Protein AF-H9FGS6-F1 (afdb_monomer_lite)

Foldseek 3Di:
DDQDPCLLVLLVDPPHDLVVNLVSLVCQVPDPSHDDVVSLQSSLVSLLVQLLCPVVVNDDDDLVSVLSSLVSLLCSLPDPVNVVCVVVVNAHDDDLSLLVVLLVVLQCCLVPVDPRSVQSSLSSLLSQLVRVSSVCSCLVDVVSLLSSLLSLLSNCLVPLDDPCNVSSVSSNVSSVVSNVVSCVVDPDNVVVVCSCVVRPVVSVVSSVCCVVVCVSPDPD

Radius of gyration: 19.01 Å; chains: 1; bounding box: 49×35×56 Å

Secondary structure (DSSP, 8-state):
---B--HHHHHH-SSS-HHHHHHHHHHHHH-TTB--TTHHHHHHHHHHHHHHHHHTTSS---HHHHHHHHHHHHHHHT-HHHHHHHHTT------HHHHHHHHHHHHHHHHH---TTHHHHHHHHHHHHHSHHHHHHHHT-HHHHHHHHHHHHHHHHH--SSTTHHHHHHHHHHHHHHHHHHHHT-S-HHHHHHHIIIIIHHHHHHHHHHHHTT------

pLDDT: mean 89.63, std 10.75, range [34.56, 98.31]

Organism: Macaca mulatta (NCBI:txid9544)

Structure (mmCIF, N/CA/C/O backbone):
data_AF-H9FGS6-F1
#
_entry.id   AF-H9FGS6-F1
#
loop_
_atom_site.group_PDB
_atom_site.id
_atom_site.type_symbol
_atom_site.label_atom_id
_atom_site.label_alt_id
_atom_site.label_comp_id
_atom_site.label_asym_id
_atom_site.label_entity_id
_atom_site.label_seq_id
_atom_site.pdbx_PDB_ins_code
_atom_site.Cartn_x
_atom_site.Cartn_y
_atom_site.Cartn_z
_atom_site.occupancy
_atom_site.B_iso_or_equiv
_atom_site.auth_seq_id
_atom_site.auth_comp_id
_atom_site.auth_asym_id
_atom_site.auth_atom_id
_atom_site.pdbx_PDB_model_num
ATOM 1 N N . ALA A 1 1 ? 19.307 -14.914 -27.418 1.00 45.56 1 ALA A N 1
ATOM 2 C CA . ALA A 1 1 ? 18.179 -14.057 -26.988 1.00 45.56 1 ALA A CA 1
ATOM 3 C C . ALA A 1 1 ? 18.694 -12.633 -26.793 1.00 45.56 1 ALA A C 1
ATOM 5 O O . ALA A 1 1 ? 19.778 -12.483 -26.243 1.00 45.56 1 ALA A O 1
ATOM 6 N N . ALA A 1 2 ? 17.989 -11.613 -27.291 1.00 49.78 2 ALA A N 1
ATOM 7 C CA . ALA A 1 2 ? 18.455 -10.225 -27.243 1.00 49.78 2 ALA A CA 1
ATOM 8 C C . ALA A 1 2 ? 18.399 -9.664 -25.811 1.00 49.78 2 ALA A C 1
ATOM 10 O O . ALA A 1 2 ? 17.362 -9.722 -25.152 1.00 49.78 2 ALA A O 1
ATOM 11 N N . VAL A 1 3 ? 19.519 -9.123 -25.327 1.00 56.66 3 VAL A N 1
ATOM 12 C CA . VAL A 1 3 ? 19.602 -8.458 -24.021 1.00 56.66 3 VAL A CA 1
ATOM 13 C C . VAL A 1 3 ? 19.036 -7.046 -24.162 1.00 56.66 3 VAL A C 1
ATOM 15 O O . VAL A 1 3 ? 19.579 -6.228 -24.903 1.00 56.66 3 VAL A O 1
ATOM 18 N N . TYR A 1 4 ? 17.950 -6.740 -23.449 1.00 64.56 4 TYR A N 1
ATOM 19 C CA . TYR A 1 4 ? 17.379 -5.391 -23.440 1.00 64.56 4 TYR A CA 1
ATOM 20 C C . TYR A 1 4 ? 18.136 -4.508 -22.442 1.00 64.56 4 TYR A C 1
ATOM 22 O O . TYR A 1 4 ? 17.895 -4.563 -21.235 1.00 64.56 4 TYR A O 1
ATOM 30 N N . SER A 1 5 ? 19.051 -3.683 -22.955 1.00 66.69 5 SER A N 1
ATOM 31 C CA . SER A 1 5 ? 19.752 -2.636 -22.204 1.00 66.69 5 SER A CA 1
ATOM 32 C C . SER A 1 5 ? 19.064 -1.267 -22.367 1.00 66.69 5 SER A C 1
ATOM 34 O O . SER A 1 5 ? 18.213 -1.063 -23.235 1.00 66.69 5 SER A O 1
ATOM 36 N N . GLY A 1 6 ? 19.373 -0.312 -21.480 1.00 80.62 6 GLY A N 1
ATOM 37 C CA . GLY A 1 6 ? 18.884 1.074 -21.583 1.00 80.62 6 GLY A CA 1
ATOM 38 C C . GLY A 1 6 ? 17.448 1.330 -21.102 1.00 80.62 6 GLY A C 1
ATOM 39 O O . GLY A 1 6 ? 16.936 2.434 -21.277 1.00 80.62 6 GLY A O 1
ATOM 40 N N . ILE A 1 7 ? 16.787 0.361 -20.455 1.00 85.31 7 ILE A N 1
ATOM 41 C CA . ILE A 1 7 ? 15.421 0.542 -19.923 1.00 85.31 7 ILE A CA 1
ATOM 42 C C . ILE A 1 7 ? 15.362 1.680 -18.897 1.00 85.31 7 ILE A C 1
ATOM 44 O O . ILE A 1 7 ? 14.462 2.510 -18.963 1.00 85.31 7 ILE A O 1
ATOM 48 N N . SER A 1 8 ? 16.344 1.785 -17.997 1.00 84.50 8 SER A N 1
ATOM 49 C CA . SER A 1 8 ? 16.407 2.880 -17.017 1.00 84.50 8 SER A CA 1
ATOM 50 C C . SER A 1 8 ? 16.472 4.263 -17.675 1.00 84.50 8 SER A C 1
ATOM 52 O O . SER A 1 8 ? 15.857 5.204 -17.176 1.00 84.50 8 SER A O 1
ATOM 54 N N . LEU A 1 9 ? 17.172 4.383 -18.807 1.00 86.56 9 LEU A N 1
ATOM 55 C CA . LEU A 1 9 ? 17.240 5.612 -19.597 1.00 86.56 9 LEU A CA 1
ATOM 56 C C . LEU A 1 9 ? 15.891 5.910 -20.254 1.00 86.56 9 LEU A C 1
ATOM 58 O O . LEU A 1 9 ? 15.406 7.033 -20.152 1.00 86.56 9 LEU A O 1
ATOM 62 N N . LYS A 1 10 ? 15.235 4.905 -20.849 1.00 89.38 10 LYS A N 1
ATOM 63 C CA . LYS A 1 10 ? 13.901 5.064 -21.456 1.00 89.38 10 LYS A CA 1
ATOM 64 C C . LYS A 1 10 ? 12.835 5.465 -20.432 1.00 89.38 10 LYS A C 1
ATOM 66 O O . LYS A 1 10 ? 12.039 6.359 -20.698 1.00 89.38 10 LYS A O 1
ATOM 71 N N . LEU A 1 11 ? 12.864 4.884 -19.231 1.00 91.56 11 LEU A N 1
ATOM 72 C CA . LEU A 1 11 ? 11.950 5.248 -18.140 1.00 91.56 11 LEU A CA 1
ATOM 73 C C . LEU A 1 11 ? 12.123 6.705 -17.682 1.00 91.56 11 LEU A C 1
ATOM 75 O O . LEU A 1 11 ? 11.142 7.357 -17.318 1.00 91.56 11 LEU A O 1
ATOM 79 N N . LYS A 1 12 ? 13.353 7.231 -17.732 1.00 89.31 12 LYS A N 1
ATOM 80 C CA . LYS A 1 12 ? 13.679 8.623 -17.378 1.00 89.31 12 LYS A CA 1
ATOM 81 C C . LYS A 1 12 ? 13.547 9.604 -18.546 1.00 89.31 12 LYS A C 1
ATOM 83 O O . LYS A 1 12 ? 13.486 10.808 -18.312 1.00 89.31 12 LYS A O 1
ATOM 88 N N . SER A 1 13 ? 13.512 9.115 -19.783 1.00 90.00 13 SER A N 1
ATOM 89 C CA . SER A 1 13 ? 13.478 9.962 -20.973 1.00 90.00 13 SER A CA 1
ATOM 90 C C . SER A 1 13 ? 12.210 10.811 -21.023 1.00 90.00 13 SER A C 1
ATOM 92 O O . SER A 1 13 ? 11.111 10.328 -20.747 1.00 90.00 13 SER A O 1
ATOM 94 N N . LYS A 1 14 ? 12.341 12.076 -21.428 1.00 88.56 14 LYS A N 1
ATOM 95 C CA . LYS A 1 14 ? 11.192 12.952 -21.704 1.00 88.56 14 LYS A CA 1
ATOM 96 C C . LYS A 1 14 ? 10.516 12.631 -23.042 1.00 88.56 14 LYS A C 1
ATOM 98 O O . LYS A 1 14 ? 9.354 12.965 -23.210 1.00 88.56 14 LYS A O 1
ATOM 103 N N . THR A 1 15 ? 11.225 11.978 -23.965 1.00 89.62 15 THR A N 1
ATOM 104 C CA . THR A 1 15 ? 10.723 11.670 -25.317 1.00 89.62 15 THR A CA 1
ATOM 105 C C . THR A 1 15 ? 9.879 10.401 -25.373 1.00 89.62 15 THR A C 1
ATOM 107 O O . THR A 1 15 ? 9.117 10.209 -26.312 1.00 89.62 15 THR A O 1
ATOM 110 N N . THR A 1 16 ? 10.009 9.514 -24.384 1.00 92.00 16 THR A N 1
ATOM 111 C CA . THR A 1 16 ? 9.233 8.272 -24.320 1.00 92.00 16 THR A CA 1
ATOM 112 C C . THR A 1 16 ? 7.855 8.546 -23.723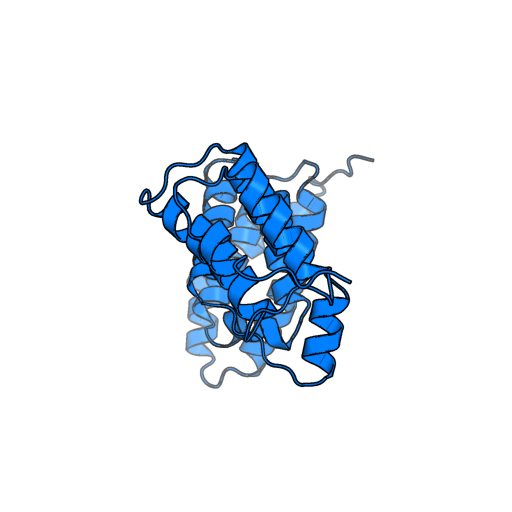 1.00 92.00 16 THR A C 1
ATOM 114 O O . THR A 1 16 ? 7.764 9.128 -22.637 1.00 92.00 16 THR A O 1
ATOM 117 N N . SER A 1 17 ? 6.802 8.093 -24.412 1.00 95.06 17 SER A N 1
ATOM 118 C CA . SER A 1 17 ? 5.415 8.191 -23.942 1.00 95.06 17 SER A CA 1
ATOM 119 C C . SER A 1 17 ? 5.231 7.482 -22.594 1.00 95.06 17 SER A C 1
ATOM 121 O O . SER A 1 17 ? 5.967 6.550 -22.251 1.00 95.06 17 SER A O 1
ATOM 123 N N . TRP A 1 18 ? 4.253 7.911 -21.797 1.00 96.56 18 TRP A N 1
ATOM 124 C CA . TRP A 1 18 ? 3.991 7.279 -20.500 1.00 96.56 18 TRP A CA 1
ATOM 125 C C . TRP A 1 18 ? 3.420 5.872 -20.644 1.00 96.56 18 TRP A C 1
ATOM 127 O O . TRP A 1 18 ? 3.738 4.982 -19.854 1.00 96.56 18 TRP A O 1
ATOM 137 N N . GLU A 1 19 ? 2.639 5.654 -21.693 1.00 95.81 19 GLU A N 1
ATOM 138 C CA . GLU A 1 19 ? 2.091 4.369 -22.079 1.00 95.81 19 GLU A CA 1
ATOM 139 C C . GLU A 1 19 ? 3.213 3.365 -22.357 1.00 95.81 19 GLU A C 1
ATOM 141 O O . GLU A 1 19 ? 3.162 2.239 -21.852 1.00 95.81 19 GLU A O 1
ATOM 146 N N . ASP A 1 20 ? 4.249 3.783 -23.090 1.00 95.12 20 ASP A N 1
ATOM 147 C CA . ASP A 1 20 ? 5.411 2.943 -23.378 1.00 95.12 20 ASP A CA 1
ATOM 148 C C . ASP A 1 20 ? 6.294 2.756 -22.149 1.00 95.12 20 ASP A C 1
ATOM 150 O O . ASP A 1 20 ? 6.781 1.651 -21.919 1.00 95.12 20 ASP A O 1
ATOM 154 N N . LYS A 1 21 ? 6.460 3.781 -21.303 1.00 96.62 21 LYS A N 1
ATOM 155 C CA . LYS A 1 21 ? 7.180 3.631 -20.028 1.00 96.62 21 LYS A CA 1
ATOM 156 C C . LYS A 1 21 ? 6.536 2.577 -19.133 1.00 96.62 21 LYS A C 1
ATOM 158 O O . LYS A 1 21 ? 7.245 1.727 -18.605 1.00 96.62 21 LYS A O 1
ATOM 163 N N . LEU A 1 22 ? 5.211 2.590 -18.994 1.00 96.81 22 LEU A N 1
ATOM 164 C CA . LEU A 1 22 ? 4.475 1.595 -18.208 1.00 96.81 22 LEU A CA 1
ATOM 165 C C . LEU A 1 22 ? 4.619 0.185 -18.795 1.00 96.81 22 LEU A C 1
ATOM 167 O O . LEU A 1 22 ? 4.890 -0.758 -18.051 1.00 96.81 22 LEU A O 1
ATOM 171 N N . LYS A 1 23 ? 4.506 0.034 -20.123 1.00 94.75 23 LYS A N 1
ATOM 172 C CA . LYS A 1 23 ? 4.736 -1.253 -20.806 1.00 94.75 23 LYS A CA 1
ATOM 173 C C . LYS A 1 23 ? 6.164 -1.757 -20.588 1.00 94.75 23 LYS A C 1
ATOM 175 O O . LYS A 1 23 ? 6.357 -2.922 -20.248 1.00 94.75 23 LYS A O 1
ATOM 180 N N . LEU A 1 24 ? 7.158 -0.879 -20.732 1.00 94.38 24 LEU A N 1
ATOM 181 C CA . LEU A 1 24 ? 8.569 -1.193 -20.510 1.00 94.38 24 LEU A CA 1
ATOM 182 C C . LEU A 1 24 ? 8.848 -1.570 -19.054 1.00 94.38 24 LEU A C 1
ATOM 184 O O . LEU A 1 24 ? 9.578 -2.526 -18.816 1.00 94.38 24 LEU A O 1
ATOM 188 N N . ALA A 1 25 ? 8.269 -0.857 -18.087 1.00 95.75 25 ALA A N 1
ATOM 189 C CA . ALA A 1 25 ? 8.418 -1.155 -16.666 1.00 95.75 25 ALA A CA 1
ATOM 190 C C . ALA A 1 25 ? 7.790 -2.509 -16.307 1.00 95.75 25 ALA A C 1
ATOM 192 O O . ALA A 1 25 ? 8.419 -3.321 -15.627 1.00 95.75 25 ALA A O 1
ATOM 193 N N . HIS A 1 26 ? 6.591 -2.793 -16.825 1.00 94.88 26 HIS A N 1
ATOM 194 C CA . HIS A 1 26 ? 5.935 -4.086 -16.650 1.00 94.88 26 HIS A CA 1
ATOM 195 C C . HIS A 1 26 ? 6.753 -5.227 -17.269 1.00 94.88 26 HIS A C 1
ATOM 197 O O . HIS A 1 26 ? 7.056 -6.205 -16.586 1.00 94.88 26 HIS A O 1
ATOM 203 N N . PHE A 1 27 ? 7.190 -5.070 -18.523 1.00 93.12 27 PHE A N 1
ATOM 204 C CA . PHE A 1 27 ? 8.068 -6.032 -19.192 1.00 93.12 27 PHE A CA 1
ATOM 205 C C . PHE A 1 27 ? 9.365 -6.250 -18.411 1.00 93.12 27 PHE A C 1
ATOM 207 O O . PHE A 1 27 ? 9.785 -7.388 -18.199 1.00 93.12 27 PHE A O 1
ATOM 214 N N . ALA A 1 28 ? 9.987 -5.166 -17.942 1.00 93.62 28 ALA A N 1
ATOM 215 C CA . ALA A 1 28 ? 11.179 -5.245 -17.123 1.00 93.62 28 ALA A CA 1
ATOM 216 C C . ALA A 1 28 ? 10.894 -6.068 -15.867 1.00 93.62 28 ALA A C 1
ATOM 218 O O . ALA A 1 28 ? 11.638 -7.006 -15.610 1.00 93.62 28 ALA A O 1
ATOM 219 N N . TRP A 1 29 ? 9.812 -5.805 -15.128 1.00 93.88 29 TRP A N 1
ATOM 220 C CA . TRP A 1 29 ? 9.477 -6.540 -13.906 1.00 93.88 29 TRP A CA 1
ATOM 221 C C . TRP A 1 29 ? 9.395 -8.059 -14.119 1.00 93.88 29 TRP A C 1
ATOM 223 O O . TRP A 1 29 ? 10.002 -8.808 -13.345 1.00 93.88 29 TRP A O 1
ATOM 233 N N . ILE A 1 30 ? 8.705 -8.505 -15.173 1.00 90.88 30 ILE A N 1
ATOM 234 C CA . ILE A 1 30 ? 8.455 -9.930 -15.443 1.00 90.88 30 ILE A CA 1
ATOM 235 C C . ILE A 1 30 ? 9.630 -10.640 -16.129 1.00 90.88 30 ILE A C 1
ATOM 237 O O . ILE A 1 30 ? 9.888 -11.807 -15.856 1.00 90.88 30 ILE A O 1
ATOM 241 N N . SER A 1 31 ? 10.364 -9.957 -17.010 1.00 88.25 31 SER A N 1
ATOM 242 C CA . SER A 1 31 ? 11.337 -10.609 -17.890 1.00 88.25 31 SER A CA 1
ATOM 243 C C . SER A 1 31 ? 12.662 -10.877 -17.187 1.00 88.25 31 SER A C 1
ATOM 245 O O . SER A 1 31 ? 13.301 -9.952 -16.693 1.00 88.25 31 SER A O 1
ATOM 247 N N . HIS A 1 32 ? 13.157 -12.113 -17.221 1.00 81.81 32 HIS A N 1
ATOM 248 C CA . HIS A 1 32 ? 14.514 -12.441 -16.760 1.00 81.81 32 HIS A CA 1
ATOM 249 C C . HIS A 1 32 ? 15.619 -11.902 -17.688 1.00 81.81 32 HIS A C 1
ATOM 251 O O . HIS A 1 32 ? 16.763 -11.782 -17.268 1.00 81.81 32 HIS A O 1
ATOM 257 N N . GLN A 1 33 ? 15.275 -11.519 -18.923 1.00 79.31 33 GLN A N 1
ATOM 258 C CA . GLN A 1 33 ? 16.218 -11.042 -19.947 1.00 79.31 33 GLN A CA 1
ATOM 259 C C . GLN A 1 33 ? 16.495 -9.529 -19.862 1.00 79.31 33 GLN A C 1
ATOM 261 O O . GLN A 1 33 ? 17.316 -8.990 -20.604 1.00 79.31 33 GLN A O 1
ATOM 266 N N . CYS A 1 34 ? 15.810 -8.826 -18.956 1.00 81.19 34 CYS A N 1
ATOM 267 C CA . CYS A 1 34 ? 16.059 -7.419 -18.660 1.00 81.19 34 CYS A CA 1
ATOM 268 C C . CYS A 1 34 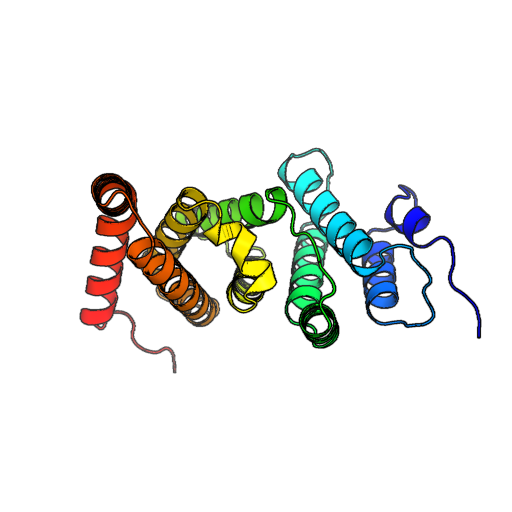? 17.106 -7.299 -17.547 1.00 81.19 34 CYS A C 1
ATOM 270 O O . CYS A 1 34 ? 16.791 -7.563 -16.377 1.00 81.19 34 CYS A O 1
ATOM 272 N N . PHE A 1 35 ? 18.305 -6.835 -17.906 1.00 76.88 35 PHE A N 1
ATOM 273 C CA . PHE A 1 35 ? 19.394 -6.598 -16.963 1.00 76.88 35 PHE A CA 1
ATOM 274 C C . PHE A 1 35 ? 19.346 -5.165 -16.422 1.00 76.88 35 PHE A C 1
ATOM 276 O O . PHE A 1 35 ? 19.538 -4.192 -17.152 1.00 76.88 35 PHE A O 1
ATOM 283 N N . LEU A 1 36 ? 19.067 -5.039 -15.126 1.00 81.25 36 LEU A N 1
ATOM 284 C CA . LEU A 1 36 ? 19.036 -3.771 -14.405 1.00 81.25 36 LEU A CA 1
ATOM 285 C C . LEU A 1 36 ? 19.650 -3.998 -13.015 1.00 81.25 36 LEU A C 1
ATOM 287 O O . LEU A 1 36 ? 19.153 -4.858 -12.282 1.00 81.25 36 LEU A O 1
ATOM 291 N N . PRO A 1 37 ? 20.707 -3.266 -12.625 1.00 82.62 37 PRO A N 1
ATOM 292 C CA . PRO A 1 37 ? 21.236 -3.346 -11.268 1.00 82.62 37 PRO A CA 1
ATOM 293 C C . PRO A 1 37 ? 20.147 -3.003 -10.250 1.00 82.62 37 PRO A C 1
ATOM 295 O O . PRO A 1 37 ? 19.436 -2.014 -10.416 1.00 82.62 37 PRO A O 1
ATOM 298 N N . ASN A 1 38 ? 19.996 -3.838 -9.219 1.00 88.38 38 ASN A N 1
ATOM 299 C CA . ASN A 1 38 ? 18.931 -3.722 -8.217 1.00 88.38 38 ASN A CA 1
ATOM 300 C C . ASN A 1 38 ? 17.528 -3.508 -8.826 1.00 88.38 38 ASN A C 1
ATOM 302 O O . ASN A 1 38 ? 16.753 -2.641 -8.419 1.00 88.38 38 ASN A O 1
ATOM 306 N N . LYS A 1 39 ? 17.238 -4.304 -9.854 1.00 90.88 39 LYS A N 1
ATOM 307 C CA . LYS A 1 39 ? 16.068 -4.200 -10.719 1.00 90.88 39 LYS A CA 1
ATOM 308 C C . LYS A 1 39 ? 14.757 -3.886 -10.008 1.00 90.88 39 LYS A C 1
ATOM 310 O O . LYS A 1 39 ? 14.061 -2.953 -10.398 1.00 90.88 39 LYS A O 1
ATOM 315 N N . GLU A 1 40 ? 14.416 -4.677 -8.996 1.00 92.62 40 GLU A N 1
ATOM 316 C CA . GLU A 1 40 ? 13.138 -4.552 -8.302 1.00 92.62 40 GLU A CA 1
ATOM 317 C C . GLU A 1 40 ? 13.011 -3.209 -7.580 1.00 92.62 40 GLU A C 1
ATOM 319 O O . GLU A 1 40 ? 11.972 -2.560 -7.683 1.00 92.62 40 GLU A O 1
ATOM 324 N N . GLN A 1 41 ? 14.088 -2.754 -6.934 1.00 93.69 41 GLN A N 1
ATOM 325 C CA . GLN A 1 41 ? 14.128 -1.454 -6.272 1.00 93.69 41 GLN A CA 1
ATOM 326 C C . GLN A 1 41 ? 13.997 -0.315 -7.286 1.00 93.69 41 GLN A C 1
ATOM 328 O O . GLN A 1 41 ? 13.174 0.572 -7.097 1.00 93.69 41 GLN A O 1
ATOM 333 N N . VAL A 1 42 ? 14.754 -0.353 -8.390 1.00 94.56 42 VAL A N 1
ATOM 334 C CA . VAL A 1 42 ? 14.738 0.718 -9.404 1.00 94.56 42 VAL A CA 1
ATOM 335 C C . VAL A 1 42 ? 13.352 0.882 -10.027 1.00 94.56 42 VAL A C 1
ATOM 337 O O . VAL A 1 42 ? 12.889 2.004 -10.234 1.00 94.56 42 VAL A O 1
ATOM 340 N N . LEU A 1 43 ? 12.687 -0.231 -10.325 1.00 95.56 43 LEU A N 1
ATOM 341 C CA . LEU A 1 43 ? 11.357 -0.241 -10.925 1.00 95.56 43 LEU A CA 1
ATOM 342 C C . LEU A 1 43 ? 10.284 0.302 -9.977 1.00 95.56 43 LEU A C 1
ATOM 344 O O . LEU A 1 43 ? 9.418 1.070 -10.405 1.00 95.56 43 LEU A O 1
ATOM 348 N N . LEU A 1 44 ? 10.357 -0.066 -8.699 1.00 95.75 44 LEU A N 1
ATOM 349 C CA . LEU A 1 44 ? 9.445 0.435 -7.679 1.00 95.75 44 LEU A CA 1
ATOM 350 C C . LEU A 1 44 ? 9.695 1.918 -7.379 1.00 95.75 44 LEU A C 1
ATOM 352 O O . LEU A 1 44 ? 8.753 2.710 -7.310 1.00 95.75 44 LEU A O 1
ATOM 356 N N . ASP A 1 45 ? 10.965 2.317 -7.280 1.00 95.75 45 ASP A N 1
ATOM 357 C CA . ASP A 1 45 ? 11.354 3.706 -7.066 1.00 95.75 45 ASP A CA 1
ATOM 358 C C . ASP A 1 45 ? 10.931 4.602 -8.219 1.00 95.75 45 ASP A C 1
ATOM 360 O O . ASP A 1 45 ? 10.470 5.710 -7.969 1.00 95.75 45 ASP A O 1
ATOM 364 N N . TRP A 1 46 ? 11.035 4.144 -9.466 1.00 96.75 46 TRP A N 1
ATOM 365 C CA . TRP A 1 46 ? 10.572 4.907 -10.622 1.00 96.75 46 TRP A CA 1
ATOM 366 C C . TRP A 1 46 ? 9.064 5.199 -10.556 1.00 96.75 46 TRP A C 1
ATOM 368 O O . TRP A 1 46 ? 8.653 6.354 -10.709 1.00 96.75 46 TRP A O 1
ATOM 378 N N . ALA A 1 47 ? 8.238 4.186 -10.279 1.00 97.44 47 ALA A N 1
ATOM 379 C CA . ALA A 1 47 ? 6.789 4.369 -10.186 1.00 97.44 47 ALA A CA 1
ATOM 380 C C . ALA A 1 47 ? 6.421 5.299 -9.023 1.00 97.44 47 ALA A C 1
ATOM 382 O O . ALA A 1 47 ? 5.672 6.263 -9.195 1.00 97.44 47 ALA A O 1
ATOM 383 N N . ARG A 1 48 ? 7.042 5.090 -7.858 1.00 97.06 48 ARG A N 1
ATOM 384 C CA . ARG A 1 48 ? 6.886 5.972 -6.699 1.00 97.06 48 ARG A CA 1
ATOM 385 C C . ARG A 1 48 ? 7.333 7.407 -6.998 1.00 97.06 48 ARG A C 1
ATOM 387 O O . ARG A 1 48 ? 6.618 8.337 -6.641 1.00 97.06 48 ARG A O 1
ATOM 394 N N . GLN A 1 49 ? 8.492 7.623 -7.625 1.00 97.19 49 GLN A N 1
ATOM 395 C CA . GLN A 1 49 ? 8.970 8.966 -7.996 1.00 97.19 49 GLN A CA 1
ATOM 396 C C . GLN A 1 49 ? 7.967 9.679 -8.889 1.00 97.19 49 GLN A C 1
ATOM 398 O O . GLN A 1 49 ? 7.707 10.861 -8.678 1.00 97.19 49 GLN A O 1
ATOM 403 N N . SER A 1 50 ? 7.391 8.948 -9.841 1.00 97.50 50 SER A N 1
ATOM 404 C CA . SER A 1 50 ? 6.395 9.466 -10.774 1.00 97.50 50 SER A CA 1
ATOM 405 C C . SER A 1 50 ? 5.129 9.915 -10.040 1.00 97.50 50 SER A C 1
ATOM 407 O O . SER A 1 50 ? 4.705 11.055 -10.213 1.00 97.50 50 SER A O 1
ATOM 409 N N . LEU A 1 51 ? 4.595 9.086 -9.133 1.00 97.69 51 LEU A N 1
ATOM 410 C CA . LEU A 1 51 ? 3.451 9.457 -8.289 1.00 97.69 51 LEU A CA 1
ATOM 411 C C . LEU A 1 51 ? 3.769 10.646 -7.373 1.00 97.69 51 LEU A C 1
ATOM 413 O O . LEU A 1 51 ? 2.990 11.590 -7.287 1.00 97.69 51 LEU A O 1
ATOM 417 N N . VAL A 1 52 ? 4.933 10.646 -6.718 1.00 96.81 52 VAL A N 1
ATOM 418 C CA . VAL A 1 52 ? 5.352 11.753 -5.844 1.00 96.81 52 VAL A CA 1
ATOM 419 C C . VAL A 1 52 ? 5.487 13.055 -6.623 1.00 96.81 52 VAL A C 1
ATOM 421 O O . VAL A 1 52 ? 5.081 14.103 -6.128 1.00 96.81 52 VAL A O 1
ATOM 424 N N . ALA A 1 53 ? 6.066 13.013 -7.821 1.00 96.94 53 ALA A N 1
ATOM 425 C CA . ALA A 1 53 ? 6.187 14.189 -8.668 1.00 96.94 53 ALA A CA 1
ATOM 426 C C . ALA A 1 53 ? 4.809 14.696 -9.111 1.00 96.94 53 ALA A C 1
ATOM 428 O O . ALA A 1 53 ? 4.578 15.903 -9.047 1.00 96.94 53 ALA A O 1
ATOM 429 N N . PHE A 1 54 ? 3.895 13.790 -9.472 1.00 96.44 54 PHE A N 1
ATOM 430 C CA . PHE A 1 54 ? 2.521 14.125 -9.840 1.00 96.44 54 PHE A CA 1
ATOM 431 C C . PHE A 1 54 ? 1.768 14.819 -8.699 1.00 96.44 54 PHE A C 1
ATOM 433 O O . PHE A 1 54 ? 1.344 15.963 -8.848 1.00 96.44 54 PHE A O 1
ATOM 440 N N . TYR A 1 55 ? 1.696 14.204 -7.514 1.00 94.94 55 TYR A N 1
ATOM 441 C CA . TYR A 1 55 ? 0.965 14.788 -6.381 1.00 94.94 55 TYR A CA 1
ATOM 442 C C . TYR A 1 55 ? 1.610 16.066 -5.829 1.00 94.94 55 TYR A C 1
ATOM 444 O O . TYR A 1 55 ? 0.922 16.927 -5.286 1.00 94.94 55 TYR A O 1
ATOM 452 N N . LYS A 1 56 ? 2.922 16.251 -6.026 1.00 95.06 56 LYS A N 1
ATOM 453 C CA . LYS A 1 56 ? 3.612 17.519 -5.731 1.00 95.06 56 LYS A CA 1
ATOM 454 C C . LYS A 1 56 ? 3.490 18.565 -6.842 1.00 95.06 56 LYS A C 1
ATOM 456 O O . LYS A 1 56 ? 4.164 19.590 -6.751 1.00 95.06 56 LYS A O 1
ATOM 461 N N . LYS A 1 57 ? 2.688 18.317 -7.884 1.00 95.25 57 LYS A N 1
ATOM 462 C CA . LYS A 1 57 ? 2.511 19.197 -9.052 1.00 95.25 57 LYS A CA 1
ATOM 463 C C . LYS A 1 57 ? 3.824 19.529 -9.778 1.00 95.25 57 LYS A C 1
ATOM 465 O O . LYS A 1 57 ? 3.968 20.589 -10.371 1.00 95.25 57 LYS A O 1
ATOM 470 N N . LYS A 1 58 ? 4.810 18.628 -9.711 1.00 95.62 58 LYS A N 1
ATOM 471 C CA . LYS A 1 58 ? 6.100 18.729 -10.425 1.00 95.62 58 LYS A CA 1
ATOM 472 C C . LYS A 1 58 ? 6.097 17.984 -11.758 1.00 95.62 58 LYS A C 1
ATOM 474 O O . LYS A 1 58 ? 7.072 18.051 -12.501 1.00 95.62 58 LYS A O 1
ATOM 479 N N . LEU A 1 59 ? 5.048 17.211 -12.009 1.00 94.50 59 LEU A N 1
ATOM 480 C CA . LEU A 1 59 ? 4.861 16.401 -13.198 1.00 94.50 59 LEU A CA 1
ATOM 481 C C . LEU A 1 59 ? 3.370 16.382 -13.521 1.00 94.50 59 LEU A C 1
ATOM 483 O O . LEU A 1 59 ? 2.565 16.019 -12.670 1.00 94.50 59 LEU A O 1
ATOM 487 N N . GLU A 1 60 ? 3.017 16.746 -14.743 1.00 94.81 60 GLU A N 1
ATOM 488 C CA . GLU A 1 60 ? 1.642 16.666 -15.227 1.00 94.81 60 GLU A CA 1
ATOM 489 C C . GLU A 1 60 ? 1.431 15.317 -15.911 1.00 94.81 60 GLU A C 1
ATOM 491 O O . GLU A 1 60 ? 2.180 14.945 -16.816 1.00 94.81 60 GLU A O 1
ATOM 496 N N . LEU A 1 61 ? 0.429 14.569 -15.449 1.00 94.81 61 LEU A N 1
ATOM 497 C CA . LEU A 1 61 ? 0.020 13.285 -16.010 1.00 94.81 61 LEU A CA 1
ATOM 498 C C . LEU A 1 61 ? -1.485 13.290 -16.219 1.00 94.81 61 LEU A C 1
ATOM 500 O O . LEU A 1 61 ? -2.224 13.895 -15.444 1.00 94.81 61 LEU A O 1
ATOM 504 N N . LYS A 1 62 ? -1.934 12.563 -17.240 1.00 95.19 62 LYS A N 1
ATOM 505 C CA . LYS A 1 62 ? -3.346 12.217 -17.366 1.00 95.19 62 LYS A CA 1
ATOM 506 C C . LYS A 1 62 ? -3.737 11.254 -16.242 1.00 95.19 62 LYS A C 1
ATOM 508 O O . LYS A 1 62 ? -2.929 10.421 -15.829 1.00 95.19 62 LYS A O 1
ATOM 513 N N . GLU A 1 63 ? -4.976 11.352 -15.775 1.00 91.88 63 GLU A N 1
ATOM 514 C CA . GLU A 1 63 ? -5.488 10.526 -14.672 1.00 91.88 63 GLU A CA 1
ATOM 515 C C . GLU A 1 63 ? -5.406 9.021 -14.974 1.00 91.88 63 GLU A C 1
ATOM 517 O O . GLU A 1 63 ? -5.054 8.248 -14.088 1.00 91.88 63 GLU A O 1
ATOM 522 N N . ASP A 1 64 ? -5.609 8.601 -16.228 1.00 95.19 64 ASP A N 1
ATOM 523 C CA . ASP A 1 64 ? -5.487 7.194 -16.635 1.00 95.19 64 ASP A CA 1
ATOM 524 C C . ASP A 1 64 ? -4.056 6.653 -16.450 1.00 95.19 64 ASP A C 1
ATOM 526 O O . ASP A 1 64 ? -3.848 5.502 -16.062 1.00 95.19 64 ASP A O 1
ATOM 530 N N . ILE A 1 65 ? -3.042 7.495 -16.665 1.00 97.25 65 ILE A N 1
ATOM 531 C CA . ILE A 1 65 ? -1.641 7.138 -16.425 1.00 97.25 65 ILE A CA 1
ATOM 532 C C . ILE A 1 65 ? -1.372 7.006 -14.926 1.00 97.25 65 ILE A C 1
ATOM 534 O O . ILE A 1 65 ? -0.650 6.097 -14.511 1.00 97.25 65 ILE A O 1
ATOM 538 N N . VAL A 1 66 ? -1.957 7.883 -14.108 1.00 97.12 66 VAL A N 1
ATOM 539 C CA . VAL A 1 66 ? -1.840 7.824 -12.643 1.00 97.12 66 VAL A CA 1
ATOM 540 C C . VAL A 1 66 ? -2.491 6.551 -12.109 1.00 97.12 66 VAL A C 1
ATOM 542 O O . VAL A 1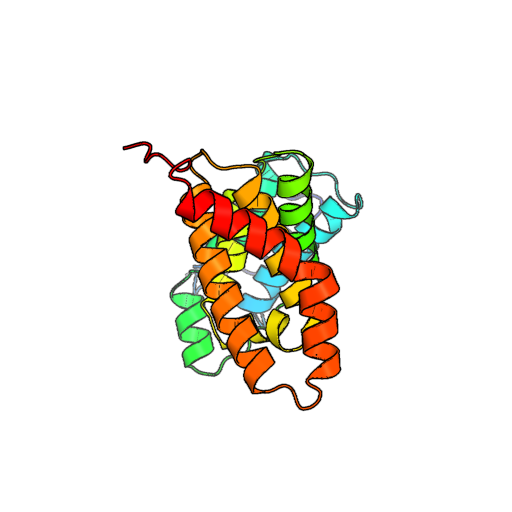 66 ? -1.885 5.857 -11.292 1.00 97.12 66 VAL A O 1
ATOM 545 N N . GLU A 1 67 ? -3.673 6.196 -12.610 1.00 96.31 67 GLU A N 1
ATOM 546 C CA . GLU A 1 67 ? -4.348 4.943 -12.275 1.00 96.31 67 GLU A CA 1
ATOM 547 C C . GLU A 1 67 ? -3.478 3.730 -12.623 1.00 96.31 67 GLU A C 1
ATOM 549 O O . GLU A 1 67 ? -3.226 2.862 -11.784 1.00 96.31 67 GLU A O 1
ATOM 554 N N . ARG A 1 68 ? -2.908 3.707 -13.832 1.00 97.75 68 ARG A N 1
ATOM 555 C CA . ARG A 1 68 ? -2.020 2.624 -14.276 1.00 97.75 68 ARG A CA 1
ATOM 556 C C . ARG A 1 68 ? -0.712 2.551 -13.486 1.00 97.75 68 ARG A C 1
ATOM 558 O O . ARG A 1 68 ? -0.179 1.454 -13.322 1.00 97.75 68 ARG A O 1
ATOM 565 N N . LEU A 1 69 ? -0.194 3.670 -12.973 1.00 98.1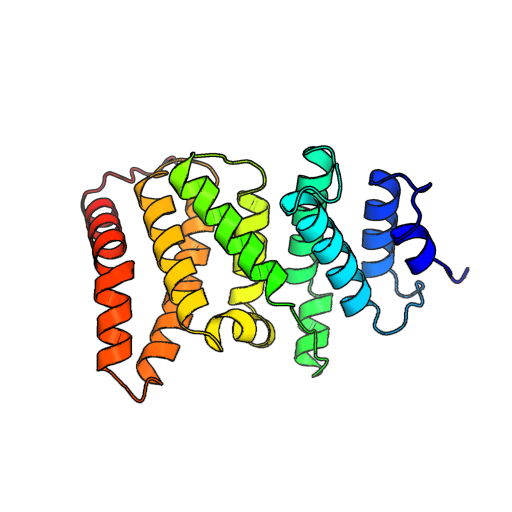9 69 LEU A N 1
ATOM 566 C CA . LEU A 1 69 ? 0.947 3.678 -12.049 1.00 98.19 69 LEU A CA 1
ATOM 567 C C . LEU A 1 69 ? 0.592 3.020 -10.710 1.00 98.19 69 LEU A C 1
ATOM 569 O O . LEU A 1 69 ? 1.392 2.238 -10.196 1.00 98.19 69 LEU A O 1
ATOM 573 N N . TRP A 1 70 ? -0.599 3.284 -10.163 1.00 98.12 70 TRP A N 1
ATOM 574 C CA . TRP A 1 70 ? -1.070 2.598 -8.956 1.00 98.12 70 TRP A CA 1
ATOM 575 C C . TRP A 1 70 ? -1.270 1.105 -9.187 1.00 98.12 70 TRP A C 1
ATOM 577 O O . TRP A 1 70 ? -0.762 0.307 -8.405 1.00 98.12 70 TRP A O 1
ATOM 587 N N . ILE A 1 71 ? -1.917 0.723 -10.291 1.00 97.81 71 ILE A N 1
ATOM 588 C CA . ILE A 1 71 ? -2.088 -0.686 -10.681 1.00 97.81 71 ILE A CA 1
ATOM 589 C C . ILE A 1 71 ? -0.726 -1.373 -10.849 1.00 97.81 71 ILE A C 1
ATOM 591 O O . ILE A 1 71 ? -0.542 -2.524 -10.463 1.00 97.81 71 ILE A O 1
ATOM 595 N N . TYR A 1 72 ? 0.266 -0.678 -11.404 1.00 98.31 72 TYR A N 1
ATOM 596 C CA . TYR A 1 72 ? 1.617 -1.215 -11.527 1.00 98.31 72 TYR A CA 1
ATOM 597 C C . TYR A 1 72 ? 2.264 -1.503 -10.161 1.00 98.31 72 TYR A C 1
ATOM 599 O O . TYR A 1 72 ? 2.850 -2.572 -9.982 1.00 98.31 72 TYR A O 1
ATOM 607 N N . ILE A 1 73 ? 2.141 -0.588 -9.194 1.00 98.12 73 ILE A N 1
ATOM 608 C CA . ILE A 1 73 ? 2.648 -0.801 -7.830 1.00 98.12 73 ILE A CA 1
ATOM 609 C C . ILE A 1 73 ? 1.882 -1.935 -7.140 1.00 98.12 73 ILE A C 1
ATOM 611 O O . ILE A 1 73 ? 2.513 -2.811 -6.552 1.00 98.12 73 ILE A O 1
ATOM 615 N N . ASP A 1 74 ? 0.554 -1.963 -7.264 1.00 97.94 74 ASP A N 1
ATOM 616 C CA . ASP A 1 74 ? -0.306 -3.032 -6.747 1.00 97.94 74 ASP A CA 1
ATOM 617 C C . ASP A 1 74 ? 0.151 -4.412 -7.249 1.00 97.94 74 ASP A C 1
ATOM 619 O O . ASP A 1 74 ? 0.438 -5.320 -6.462 1.00 97.94 74 ASP A O 1
ATOM 623 N N . ASN A 1 75 ? 0.338 -4.537 -8.565 1.00 97.50 75 ASN A N 1
ATOM 624 C CA . ASN A 1 75 ? 0.819 -5.760 -9.201 1.00 97.50 75 ASN A CA 1
ATOM 625 C C . ASN A 1 75 ? 2.187 -6.203 -8.671 1.00 97.50 75 ASN A C 1
ATOM 627 O O . ASN A 1 75 ? 2.431 -7.401 -8.527 1.00 97.50 75 ASN A O 1
ATOM 631 N N . ILE A 1 76 ? 3.092 -5.265 -8.377 1.00 97.00 76 ILE A N 1
ATOM 632 C CA . ILE A 1 76 ? 4.390 -5.582 -7.772 1.00 97.00 76 ILE A CA 1
ATOM 633 C C . ILE A 1 76 ? 4.202 -6.123 -6.355 1.00 97.00 76 ILE A C 1
ATOM 635 O O . ILE A 1 76 ? 4.735 -7.195 -6.049 1.00 97.00 76 ILE A O 1
ATOM 639 N N . LEU A 1 77 ? 3.448 -5.406 -5.517 1.00 97.12 77 LEU A N 1
ATOM 640 C CA . LEU A 1 77 ? 3.257 -5.714 -4.097 1.00 97.12 77 LEU A CA 1
ATOM 641 C C . LEU A 1 77 ? 2.608 -7.089 -3.881 1.00 97.12 77 LEU A C 1
ATOM 643 O O . LEU A 1 77 ? 3.004 -7.828 -2.978 1.00 97.12 77 LEU A O 1
ATOM 647 N N . HIS A 1 78 ? 1.689 -7.474 -4.765 1.00 96.81 78 HIS A N 1
ATOM 648 C CA . HIS A 1 78 ? 1.021 -8.777 -4.725 1.00 96.81 78 HIS A CA 1
ATOM 649 C C . HIS A 1 78 ? 1.704 -9.865 -5.560 1.00 96.81 78 HIS A C 1
ATOM 651 O O . HIS A 1 78 ? 1.253 -11.013 -5.582 1.00 96.81 78 HIS A O 1
ATOM 657 N N . SER A 1 79 ? 2.800 -9.556 -6.258 1.00 96.00 79 SER A N 1
ATOM 658 C CA . SER A 1 79 ? 3.449 -10.549 -7.113 1.00 96.00 79 SER A CA 1
ATOM 659 C C . SER A 1 79 ? 4.108 -11.668 -6.301 1.00 96.00 79 SER A C 1
ATOM 661 O O . SER A 1 79 ? 4.866 -11.429 -5.358 1.00 96.00 79 SER A O 1
ATOM 663 N N . ARG A 1 80 ? 3.943 -12.916 -6.762 1.00 95.00 80 ARG A N 1
ATOM 664 C CA . ARG A 1 80 ? 4.700 -14.070 -6.233 1.00 95.00 80 ARG A CA 1
ATOM 665 C C . ARG A 1 80 ? 6.210 -13.845 -6.307 1.00 95.00 80 ARG A C 1
ATOM 667 O O . ARG A 1 80 ? 6.945 -14.294 -5.436 1.00 95.00 80 ARG A O 1
ATOM 674 N N . LYS A 1 81 ? 6.667 -13.114 -7.330 1.00 94.31 81 LYS A N 1
ATOM 675 C CA . LYS A 1 81 ? 8.070 -12.731 -7.492 1.00 94.31 81 LYS A CA 1
ATOM 676 C C . LYS A 1 81 ? 8.571 -11.940 -6.284 1.00 94.31 81 LYS A C 1
ATOM 678 O O . LYS A 1 81 ? 9.591 -12.317 -5.718 1.00 94.31 81 LYS A O 1
ATOM 683 N N . LEU A 1 82 ? 7.862 -10.882 -5.880 1.00 95.06 82 LEU A N 1
ATOM 684 C CA . LEU A 1 82 ? 8.244 -10.087 -4.713 1.00 95.06 82 LEU A CA 1
ATOM 685 C C . LEU A 1 82 ? 8.265 -10.945 -3.445 1.00 95.06 82 LEU A C 1
ATOM 687 O O . LEU A 1 82 ? 9.248 -10.930 -2.710 1.00 95.06 82 LEU A O 1
ATOM 691 N N . GLN A 1 83 ? 7.218 -11.744 -3.240 1.00 94.50 83 GLN A N 1
ATOM 692 C CA . GLN A 1 83 ? 7.098 -12.612 -2.069 1.00 94.50 83 GLN A CA 1
ATOM 693 C C . GLN A 1 83 ? 8.255 -13.620 -1.972 1.00 94.50 83 GLN A C 1
ATOM 695 O O . GLN A 1 83 ? 8.837 -13.795 -0.904 1.00 94.50 83 GLN A O 1
ATOM 700 N N . ASN A 1 84 ? 8.653 -14.235 -3.089 1.00 94.94 84 ASN A N 1
ATOM 701 C CA . ASN A 1 84 ? 9.788 -15.160 -3.127 1.00 94.94 84 ASN A CA 1
ATOM 702 C C . ASN A 1 84 ? 11.122 -14.458 -2.843 1.00 94.94 84 ASN A C 1
ATOM 704 O O . ASN A 1 84 ? 11.965 -15.008 -2.142 1.00 94.94 84 ASN A O 1
ATOM 708 N N . LEU A 1 85 ? 11.318 -13.235 -3.348 1.00 93.38 85 LEU A N 1
ATOM 709 C CA . LEU A 1 85 ? 12.533 -12.465 -3.073 1.00 93.38 85 LEU A CA 1
ATOM 710 C C . LEU A 1 85 ? 12.679 -12.152 -1.581 1.00 93.38 85 LEU A C 1
ATOM 712 O O . LEU A 1 85 ? 13.757 -12.358 -1.027 1.00 93.38 85 LEU A O 1
ATOM 716 N N . LEU A 1 86 ? 11.597 -11.711 -0.937 1.00 94.06 86 LEU A N 1
ATOM 717 C CA . LEU A 1 86 ? 11.594 -11.406 0.495 1.00 94.06 86 LEU A CA 1
ATOM 718 C C . LEU A 1 86 ? 11.830 -12.666 1.342 1.00 94.06 86 LEU A C 1
ATOM 720 O O . LEU A 1 86 ? 12.620 -12.627 2.281 1.00 94.06 86 LEU A O 1
ATOM 724 N N . LYS A 1 87 ? 11.217 -13.802 0.975 1.00 93.50 87 LYS A N 1
ATOM 725 C CA . LYS A 1 87 ? 11.460 -15.103 1.632 1.00 93.50 87 LYS A CA 1
ATOM 726 C C . LYS A 1 87 ? 12.913 -15.565 1.517 1.00 93.50 87 LYS A C 1
ATOM 728 O O . LYS A 1 87 ? 13.436 -16.151 2.455 1.00 93.50 87 LYS A O 1
ATOM 733 N N . ASN A 1 88 ? 13.574 -15.248 0.406 1.00 94.06 88 ASN A N 1
ATOM 734 C CA . ASN A 1 88 ? 14.991 -15.547 0.189 1.00 94.06 88 ASN A CA 1
ATOM 735 C C . ASN A 1 88 ? 15.934 -14.537 0.876 1.00 94.06 88 ASN A C 1
ATOM 737 O O . ASN A 1 88 ? 17.127 -14.515 0.582 1.00 94.06 88 ASN A O 1
ATOM 741 N N . GLY A 1 89 ? 15.416 -13.664 1.746 1.00 90.62 89 GLY A N 1
ATOM 742 C CA . GLY A 1 89 ? 16.203 -12.689 2.501 1.00 90.62 89 GLY A CA 1
ATOM 743 C C . GLY A 1 89 ? 16.598 -11.436 1.717 1.00 90.62 89 GLY A C 1
ATOM 744 O O . GLY A 1 89 ? 17.305 -10.582 2.252 1.00 90.62 89 GLY A O 1
ATOM 745 N N . LYS A 1 90 ? 16.146 -11.272 0.463 1.00 92.12 90 LYS A N 1
ATOM 746 C CA . LYS A 1 90 ? 16.392 -10.032 -0.283 1.00 92.12 90 LYS A CA 1
ATOM 747 C C . LYS A 1 90 ? 15.588 -8.901 0.346 1.00 92.12 90 LYS A C 1
ATOM 749 O O . LYS A 1 90 ? 14.375 -9.003 0.494 1.00 92.12 90 LYS A O 1
ATOM 754 N N . THR A 1 91 ? 16.248 -7.790 0.644 1.00 89.38 91 THR A N 1
ATOM 755 C CA . THR A 1 91 ? 15.596 -6.590 1.166 1.00 89.38 91 THR A CA 1
ATOM 756 C C . THR A 1 91 ? 15.133 -5.684 0.027 1.00 89.38 91 THR A C 1
ATOM 758 O O . THR A 1 91 ? 15.851 -5.452 -0.947 1.00 89.38 91 THR A O 1
ATOM 761 N N . ILE A 1 92 ? 13.908 -5.170 0.141 1.00 91.94 92 ILE A N 1
ATOM 762 C CA . ILE A 1 92 ? 13.364 -4.126 -0.734 1.00 91.94 92 ILE A CA 1
ATOM 763 C C . ILE A 1 92 ? 12.930 -2.978 0.160 1.00 91.94 92 ILE A C 1
ATOM 765 O O . ILE A 1 92 ? 12.145 -3.164 1.088 1.00 91.94 92 ILE A O 1
ATOM 769 N N . ASN A 1 93 ? 13.475 -1.795 -0.100 1.00 90.56 93 ASN A N 1
ATOM 770 C CA . ASN A 1 93 ? 13.257 -0.634 0.742 1.00 90.56 93 ASN A CA 1
ATOM 771 C C . ASN A 1 93 ? 12.092 0.191 0.192 1.00 90.56 93 ASN A C 1
ATOM 773 O O . ASN A 1 93 ? 12.214 0.875 -0.830 1.00 90.56 93 ASN A O 1
ATOM 777 N N . LEU A 1 94 ? 10.957 0.131 0.886 1.00 92.75 94 LEU A N 1
ATOM 778 C CA . LEU A 1 94 ? 9.846 1.036 0.635 1.00 92.75 94 LEU A CA 1
ATOM 779 C C . LEU A 1 94 ? 10.154 2.406 1.235 1.00 92.75 94 LEU A C 1
ATOM 781 O O . LEU A 1 94 ? 10.362 2.561 2.436 1.00 92.75 94 LEU A O 1
ATOM 785 N N . GLN A 1 95 ? 10.135 3.437 0.396 1.00 93.88 95 GLN A N 1
ATOM 786 C CA . GLN A 1 95 ? 10.341 4.797 0.876 1.00 93.88 95 GLN A CA 1
ATOM 787 C C . GLN A 1 95 ? 9.082 5.346 1.553 1.00 93.88 95 GLN A C 1
ATOM 789 O O . GLN A 1 95 ? 7.982 5.245 1.010 1.00 93.88 95 GLN A O 1
ATOM 794 N N . ILE A 1 96 ? 9.262 6.060 2.671 1.00 94.25 96 ILE A N 1
ATOM 795 C CA . ILE A 1 96 ? 8.173 6.701 3.440 1.00 94.25 96 ILE A CA 1
ATOM 796 C C . ILE A 1 96 ? 7.275 7.618 2.593 1.00 94.25 96 ILE A C 1
ATOM 798 O O . ILE A 1 96 ? 6.107 7.823 2.906 1.00 94.25 96 ILE A O 1
ATOM 802 N N . SER A 1 97 ? 7.805 8.167 1.497 1.00 95.62 97 SER A N 1
ATOM 803 C CA . SER A 1 97 ? 7.022 9.001 0.583 1.00 95.62 97 SER A CA 1
ATOM 804 C C . SER A 1 97 ? 5.878 8.245 -0.101 1.00 95.62 97 SER A C 1
ATOM 806 O O . SER A 1 97 ? 4.865 8.869 -0.391 1.00 95.62 97 SER A O 1
ATOM 808 N N . LEU A 1 98 ? 5.997 6.926 -0.305 1.00 95.62 98 LEU A N 1
ATOM 809 C CA . LEU A 1 98 ? 4.915 6.111 -0.862 1.00 95.62 98 LEU A CA 1
ATOM 810 C C . LEU A 1 98 ? 3.734 6.029 0.108 1.00 95.62 98 LEU A C 1
ATOM 812 O O . LEU A 1 98 ? 2.609 6.338 -0.265 1.00 95.62 98 LEU A O 1
ATOM 816 N N . VAL A 1 99 ? 4.000 5.664 1.364 1.00 95.44 99 VAL A N 1
ATOM 817 C CA . VAL A 1 99 ? 2.947 5.500 2.379 1.00 95.44 99 VAL A CA 1
ATOM 818 C C . VAL A 1 99 ? 2.310 6.818 2.788 1.00 95.44 99 VAL A C 1
ATOM 820 O O . VAL A 1 99 ? 1.118 6.852 3.066 1.00 95.44 99 VAL A O 1
ATOM 823 N N . LYS A 1 100 ? 3.060 7.927 2.745 1.00 95.31 100 LYS A N 1
ATOM 824 C CA . LYS A 1 100 ? 2.474 9.264 2.910 1.00 95.31 100 LYS A CA 1
ATOM 825 C C . LYS A 1 100 ? 1.430 9.553 1.837 1.00 95.31 100 LYS A C 1
ATOM 827 O O . LYS A 1 100 ? 0.324 9.947 2.178 1.00 95.31 100 LYS A O 1
ATOM 832 N N . ILE A 1 101 ? 1.746 9.276 0.573 1.00 95.81 101 ILE A N 1
ATOM 833 C CA . ILE A 1 101 ? 0.794 9.470 -0.525 1.00 95.81 101 ILE A CA 1
ATOM 834 C C . ILE A 1 101 ? -0.398 8.521 -0.391 1.00 95.81 101 ILE A C 1
ATOM 836 O O . ILE A 1 101 ? -1.526 8.950 -0.600 1.00 95.81 101 ILE A O 1
ATOM 840 N N . ILE A 1 102 ? -0.186 7.256 -0.011 1.00 96.88 102 ILE A N 1
ATOM 841 C CA . ILE A 1 102 ? -1.293 6.320 0.259 1.00 96.88 102 ILE A CA 1
ATOM 842 C C . ILE A 1 102 ? -2.234 6.905 1.323 1.00 96.88 102 ILE A C 1
ATOM 844 O O . ILE A 1 102 ? -3.437 7.003 1.087 1.00 96.88 102 ILE A O 1
ATOM 848 N N . ASN A 1 103 ? -1.693 7.364 2.454 1.00 95.75 103 ASN A N 1
ATOM 849 C CA . ASN A 1 103 ? -2.486 7.962 3.528 1.00 95.75 103 ASN A CA 1
ATOM 850 C C . ASN A 1 103 ? -3.201 9.248 3.076 1.00 95.75 103 ASN A C 1
ATOM 852 O O . ASN A 1 103 ? -4.375 9.433 3.392 1.00 95.75 103 ASN A O 1
ATOM 856 N N . GLU A 1 104 ? -2.533 10.124 2.321 1.00 94.38 104 GLU A N 1
ATOM 857 C CA . GLU A 1 104 ? -3.129 11.345 1.756 1.00 94.38 104 GLU A CA 1
ATOM 858 C C . GLU A 1 104 ? -4.307 11.011 0.832 1.00 94.38 104 GLU A C 1
ATOM 860 O O . GLU A 1 104 ? -5.362 11.637 0.922 1.00 94.38 104 GLU A O 1
ATOM 865 N N . ARG A 1 105 ? -4.176 9.973 -0.002 1.00 94.62 105 ARG A N 1
ATOM 866 C CA . ARG A 1 105 ? -5.247 9.523 -0.901 1.00 94.62 105 ARG A CA 1
ATOM 867 C C . ARG A 1 105 ? -6.428 8.902 -0.166 1.00 94.62 105 ARG A C 1
ATOM 869 O O . ARG A 1 105 ? -7.565 9.200 -0.520 1.00 94.62 105 ARG A O 1
ATOM 876 N N . ILE A 1 106 ? -6.184 8.108 0.874 1.00 94.81 106 ILE A N 1
ATOM 877 C CA . ILE A 1 106 ? -7.253 7.584 1.743 1.00 94.81 106 ILE A CA 1
ATOM 878 C C . ILE A 1 106 ? -7.953 8.737 2.482 1.00 94.81 106 ILE A C 1
ATOM 880 O O . ILE A 1 106 ? -9.176 8.756 2.588 1.00 94.81 106 ILE A O 1
ATOM 884 N N . THR A 1 107 ? -7.200 9.744 2.930 1.00 92.94 107 THR A N 1
ATOM 885 C CA . THR A 1 107 ? -7.764 10.949 3.566 1.00 92.94 107 THR A CA 1
ATOM 886 C C . THR A 1 107 ? -8.651 11.727 2.594 1.00 92.94 107 THR A C 1
ATOM 888 O O . THR A 1 107 ? -9.763 12.120 2.939 1.00 92.94 107 THR A O 1
ATOM 891 N N . GLU A 1 108 ? -8.199 11.935 1.357 1.00 91.62 108 GLU A N 1
ATOM 892 C CA . GLU A 1 108 ? -8.994 12.609 0.327 1.00 91.62 108 GLU A CA 1
ATOM 893 C C . GLU A 1 108 ? -10.276 11.839 -0.002 1.00 91.62 108 GLU A C 1
ATOM 895 O O . GLU A 1 108 ? -11.334 12.453 -0.146 1.00 91.62 108 GLU A O 1
ATOM 900 N N . PHE A 1 109 ? -10.206 10.508 -0.056 1.00 90.75 109 PHE A N 1
ATOM 901 C CA . PHE A 1 109 ? -11.379 9.651 -0.206 1.00 90.75 109 PHE A CA 1
ATOM 902 C C . PHE A 1 109 ? -12.361 9.821 0.964 1.00 90.75 109 PHE A C 1
ATOM 904 O O . PHE A 1 109 ? -13.537 10.088 0.730 1.00 90.75 109 PHE A O 1
ATOM 911 N N . SER A 1 110 ? -11.879 9.788 2.209 1.00 88.12 110 SER A N 1
ATOM 912 C CA . SER A 1 110 ? -12.688 10.039 3.414 1.00 88.12 110 SER A CA 1
ATOM 913 C C . SER A 1 110 ? -13.361 11.418 3.416 1.00 88.12 110 SER A C 1
ATOM 915 O O . SER A 1 110 ? -14.492 11.571 3.880 1.00 88.12 110 SER A O 1
ATOM 917 N N . LEU A 1 111 ? -12.671 12.458 2.940 1.00 87.94 111 LEU A N 1
ATOM 918 C CA . LEU A 1 111 ? -13.170 13.836 2.993 1.00 87.94 111 LEU A CA 1
ATOM 919 C C . LEU A 1 111 ? -14.076 14.200 1.816 1.00 87.94 111 LEU A C 1
ATOM 921 O O . LEU A 1 111 ? -15.029 14.949 2.004 1.00 87.94 111 LEU A O 1
ATOM 925 N N . ARG A 1 112 ? -13.759 13.723 0.609 1.00 86.00 112 ARG A N 1
ATOM 926 C CA . ARG A 1 112 ? -14.396 14.166 -0.643 1.00 86.00 112 ARG A CA 1
ATOM 927 C C . ARG A 1 112 ? -15.197 13.074 -1.351 1.00 86.00 112 ARG A C 1
ATOM 929 O O . ARG A 1 112 ? -15.819 13.370 -2.363 1.00 86.00 112 ARG A O 1
ATOM 936 N N . GLY A 1 113 ? -15.131 11.822 -0.893 1.00 80.00 113 GLY A N 1
ATOM 937 C CA . GLY A 1 113 ? -15.767 10.677 -1.558 1.00 80.00 113 GLY A CA 1
ATOM 938 C C . GLY A 1 113 ? -15.169 10.335 -2.928 1.00 80.00 113 GLY A C 1
ATOM 939 O O . GLY A 1 113 ? -15.761 9.581 -3.694 1.00 80.00 113 GLY A O 1
ATOM 940 N N . SER A 1 114 ? -14.002 10.893 -3.275 1.00 81.00 114 SER A N 1
ATOM 941 C CA . SER A 1 114 ? -13.376 10.679 -4.583 1.00 81.00 114 SER A CA 1
ATOM 942 C C . SER A 1 114 ? -12.875 9.242 -4.714 1.00 81.00 114 SER A C 1
ATOM 944 O O . SER A 1 114 ? -11.855 8.879 -4.132 1.00 81.00 114 SER A O 1
ATOM 946 N N . GLN A 1 115 ? -13.558 8.431 -5.521 1.00 81.56 115 GLN A N 1
ATOM 947 C CA . GLN A 1 115 ? -13.174 7.037 -5.769 1.00 81.56 115 GLN A CA 1
ATOM 948 C C . GLN A 1 115 ? -11.985 6.888 -6.738 1.00 81.56 115 GLN A C 1
ATOM 950 O O . GLN A 1 115 ? -11.567 5.776 -7.058 1.00 81.56 115 GLN A O 1
ATOM 955 N N . ARG A 1 116 ? -11.393 7.990 -7.216 1.00 85.31 116 ARG A N 1
ATOM 956 C CA . ARG A 1 116 ? -10.304 7.934 -8.201 1.00 85.31 116 ARG A CA 1
ATOM 957 C C . ARG A 1 116 ? -9.090 7.203 -7.642 1.00 85.31 116 ARG A C 1
ATOM 959 O O . ARG A 1 116 ? -8.484 7.652 -6.662 1.00 85.31 116 ARG A O 1
ATOM 966 N N . ASN A 1 117 ? -8.723 6.110 -8.309 1.00 90.06 117 ASN A N 1
ATOM 967 C CA . ASN A 1 117 ? -7.601 5.230 -7.980 1.00 90.06 117 ASN A CA 1
ATOM 968 C C . ASN A 1 117 ? -7.721 4.546 -6.606 1.00 90.06 117 ASN A C 1
ATOM 970 O O . ASN A 1 117 ? -6.789 3.854 -6.198 1.00 90.06 117 ASN A O 1
ATOM 974 N N . ILE A 1 118 ? -8.829 4.728 -5.871 1.00 93.50 118 ILE A N 1
ATOM 975 C CA . ILE A 1 118 ? -8.900 4.330 -4.459 1.00 93.50 118 ILE A CA 1
ATOM 976 C C . ILE A 1 118 ? -8.785 2.819 -4.286 1.00 93.50 118 ILE A C 1
ATOM 978 O O . ILE A 1 118 ? -8.116 2.364 -3.365 1.00 93.50 118 ILE A O 1
ATOM 982 N N . CYS A 1 119 ? -9.362 2.043 -5.207 1.00 93.25 119 CYS A N 1
ATOM 983 C CA . CYS A 1 119 ? -9.253 0.589 -5.193 1.00 93.25 119 CYS A CA 1
ATOM 984 C C . CYS A 1 119 ? -7.780 0.159 -5.285 1.00 93.25 119 CYS A C 1
ATOM 986 O O . CYS A 1 119 ? -7.285 -0.546 -4.410 1.00 93.25 119 CYS A O 1
ATOM 988 N N . ALA A 1 120 ? -7.036 0.677 -6.268 1.00 95.62 120 ALA A N 1
ATOM 989 C CA . ALA A 1 120 ? -5.613 0.378 -6.420 1.00 95.62 120 ALA A CA 1
ATOM 990 C C . ALA A 1 120 ? -4.769 0.891 -5.234 1.00 95.62 120 ALA A C 1
ATOM 992 O O . ALA A 1 120 ? -3.831 0.216 -4.813 1.00 95.62 120 ALA A O 1
ATOM 993 N N . VAL A 1 121 ? -5.114 2.046 -4.650 1.00 97.19 121 VAL A N 1
ATOM 994 C CA . VAL A 1 121 ? -4.448 2.592 -3.451 1.00 97.19 121 VAL A CA 1
ATOM 995 C C . VAL A 1 121 ? -4.663 1.695 -2.229 1.00 97.19 121 VAL A C 1
ATOM 997 O O . VAL A 1 121 ? -3.699 1.380 -1.530 1.00 97.19 121 VAL A O 1
ATOM 1000 N N . LEU A 1 122 ? -5.899 1.261 -1.970 1.00 97.06 122 LEU A N 1
ATOM 1001 C CA . LEU A 1 122 ? -6.211 0.366 -0.855 1.00 97.06 122 LEU A CA 1
ATOM 1002 C C . LEU A 1 122 ? -5.561 -1.002 -1.046 1.00 97.06 122 LEU A C 1
ATOM 1004 O O . LEU A 1 122 ? -4.989 -1.525 -0.095 1.00 97.06 122 LEU A O 1
ATOM 1008 N N . ARG A 1 123 ? -5.544 -1.530 -2.274 1.00 97.44 123 ARG A N 1
ATOM 1009 C CA . ARG A 1 123 ? -4.798 -2.749 -2.605 1.00 97.44 123 ARG A CA 1
ATOM 1010 C C . ARG A 1 123 ? -3.300 -2.577 -2.356 1.00 97.44 123 ARG A C 1
ATOM 1012 O O . ARG A 1 123 ? -2.690 -3.410 -1.696 1.00 97.44 123 ARG A O 1
ATOM 1019 N N . CYS A 1 124 ? -2.693 -1.458 -2.754 1.00 98.06 124 CYS A N 1
ATOM 1020 C CA . CYS A 1 124 ? -1.296 -1.182 -2.398 1.00 98.06 124 CYS A CA 1
ATOM 1021 C C . CYS A 1 124 ? -1.081 -1.183 -0.874 1.00 98.06 124 CYS A C 1
ATOM 1023 O O . CYS A 1 124 ? -0.113 -1.763 -0.385 1.00 98.06 124 CYS A O 1
ATOM 1025 N N . CYS A 1 125 ? -1.990 -0.567 -0.112 1.00 98.06 125 CYS A N 1
ATOM 1026 C CA . CYS A 1 125 ? -1.939 -0.583 1.349 1.00 98.06 125 CYS A CA 1
ATOM 1027 C C . CYS A 1 125 ? -2.044 -2.017 1.903 1.00 98.06 125 CYS A C 1
ATOM 1029 O O . CYS A 1 125 ? -1.210 -2.419 2.715 1.00 98.06 125 CYS A O 1
ATOM 1031 N N . GLN A 1 126 ? -2.988 -2.816 1.396 1.00 98.06 126 GLN A N 1
ATOM 1032 C CA . GLN A 1 126 ? -3.144 -4.233 1.728 1.00 98.06 126 GLN A CA 1
ATOM 1033 C C . GLN A 1 126 ? -1.860 -5.020 1.459 1.00 98.06 126 GLN A C 1
ATOM 1035 O O . GLN A 1 126 ? -1.399 -5.732 2.348 1.00 98.06 126 GLN A O 1
ATOM 1040 N N . GLY A 1 127 ? -1.255 -4.885 0.277 1.00 97.56 127 GLY A N 1
ATOM 1041 C CA . GLY A 1 127 ? -0.040 -5.616 -0.091 1.00 97.56 127 GLY A CA 1
ATOM 1042 C C . GLY A 1 127 ? 1.152 -5.285 0.815 1.00 97.56 127 GLY A C 1
ATOM 1043 O O . GLY A 1 127 ? 1.918 -6.179 1.189 1.00 97.56 127 GLY A O 1
ATOM 1044 N N . ILE A 1 128 ? 1.273 -4.018 1.234 1.00 97.56 128 ILE A N 1
ATOM 1045 C CA . ILE A 1 128 ? 2.282 -3.578 2.210 1.00 97.56 128 ILE A CA 1
ATOM 1046 C C . ILE A 1 128 ? 2.004 -4.197 3.584 1.00 97.56 128 ILE A C 1
ATOM 1048 O O . ILE A 1 128 ? 2.900 -4.803 4.165 1.00 97.56 128 ILE A O 1
ATOM 1052 N N . LEU A 1 129 ? 0.780 -4.069 4.103 1.00 97.62 129 LEU A N 1
ATOM 1053 C CA . LEU A 1 129 ? 0.430 -4.544 5.446 1.00 97.62 129 LEU A CA 1
ATOM 1054 C C . LEU A 1 129 ? 0.403 -6.075 5.550 1.00 97.62 129 LEU A C 1
ATOM 1056 O O . LEU A 1 129 ? 0.732 -6.622 6.598 1.00 97.62 129 LEU A O 1
ATOM 1060 N N . SER A 1 130 ? 0.062 -6.781 4.475 1.00 96.94 130 SER A N 1
ATOM 1061 C CA . SER A 1 130 ? 0.022 -8.251 4.450 1.00 96.94 130 SER A CA 1
ATOM 1062 C C . SER A 1 130 ? 1.414 -8.883 4.415 1.00 96.94 130 SER A C 1
ATOM 1064 O O . SER A 1 130 ? 1.557 -10.076 4.667 1.00 96.94 130 SER A O 1
ATOM 1066 N N . THR A 1 131 ? 2.451 -8.101 4.100 1.00 95.56 131 THR A N 1
ATOM 1067 C CA . THR A 1 131 ? 3.825 -8.590 3.971 1.00 95.56 131 THR A CA 1
ATOM 1068 C C . THR A 1 131 ? 4.673 -8.053 5.127 1.00 95.56 131 THR A C 1
ATOM 1070 O O . THR A 1 131 ? 5.045 -6.880 5.090 1.00 95.56 131 THR A O 1
ATOM 1073 N N . PRO A 1 132 ? 5.055 -8.869 6.133 1.00 92.69 132 PRO A N 1
ATOM 1074 C CA . PRO A 1 132 ? 5.725 -8.380 7.345 1.00 92.69 132 PRO A CA 1
ATOM 1075 C C . PRO A 1 132 ? 6.970 -7.525 7.081 1.00 92.69 132 PRO A C 1
ATOM 1077 O O . PRO A 1 132 ? 7.124 -6.467 7.682 1.00 92.69 132 PRO A O 1
ATOM 1080 N N . ALA A 1 133 ? 7.814 -7.927 6.124 1.00 93.38 133 ALA A N 1
ATOM 1081 C CA . ALA A 1 133 ? 9.018 -7.180 5.749 1.00 93.38 133 ALA A CA 1
ATOM 1082 C C . ALA A 1 133 ? 8.720 -5.771 5.197 1.00 93.38 133 ALA A C 1
ATOM 1084 O O . ALA A 1 133 ? 9.541 -4.868 5.331 1.00 93.38 133 ALA A O 1
ATOM 1085 N N . LEU A 1 134 ? 7.549 -5.576 4.583 1.00 95.44 134 LEU A N 1
ATOM 1086 C CA . LEU A 1 134 ? 7.110 -4.290 4.044 1.00 95.44 134 LEU A CA 1
ATOM 1087 C C . LEU A 1 134 ? 6.343 -3.478 5.092 1.00 95.44 134 LEU A C 1
ATOM 1089 O O . LEU A 1 134 ? 6.532 -2.266 5.174 1.00 95.44 134 LEU A O 1
ATOM 1093 N N . ALA A 1 135 ? 5.529 -4.139 5.921 1.00 95.81 135 ALA A N 1
ATOM 1094 C CA . ALA A 1 135 ? 4.710 -3.522 6.964 1.00 95.81 135 ALA A CA 1
ATOM 1095 C C . ALA A 1 135 ? 5.532 -2.727 7.995 1.00 95.81 135 ALA A C 1
ATOM 1097 O O . ALA A 1 135 ? 5.013 -1.771 8.576 1.00 95.81 135 ALA A O 1
ATOM 1098 N N . VAL A 1 136 ? 6.827 -3.046 8.152 1.00 93.88 136 VAL A N 1
ATOM 1099 C CA . VAL A 1 136 ? 7.786 -2.295 8.986 1.00 93.88 136 VAL A CA 1
ATOM 1100 C C . VAL A 1 136 ? 7.734 -0.790 8.721 1.00 93.88 136 VAL A C 1
ATOM 1102 O O . VAL A 1 136 ? 7.883 0.002 9.646 1.00 93.88 136 VAL A O 1
ATOM 1105 N N . ILE A 1 137 ? 7.461 -0.358 7.486 1.00 94.25 137 ILE A N 1
ATOM 1106 C CA . ILE A 1 137 ? 7.360 1.071 7.167 1.00 94.25 137 ILE A CA 1
ATOM 1107 C C . ILE A 1 137 ? 6.255 1.797 7.956 1.00 94.25 137 ILE A C 1
ATOM 1109 O O . ILE A 1 137 ? 6.409 2.976 8.279 1.00 94.25 137 ILE A O 1
ATOM 1113 N N . TYR A 1 138 ? 5.159 1.102 8.266 1.00 94.50 138 TYR A N 1
ATOM 1114 C CA . TYR A 1 138 ? 4.057 1.621 9.069 1.00 94.50 138 TYR A CA 1
ATOM 1115 C C . TYR A 1 138 ? 4.276 1.354 10.559 1.00 94.50 138 TYR A C 1
ATOM 1117 O O . TYR A 1 138 ? 3.970 2.217 11.378 1.00 94.50 138 TYR A O 1
ATOM 1125 N N . THR A 1 139 ? 4.824 0.193 10.927 1.00 92.81 139 THR A N 1
ATOM 1126 C CA . THR A 1 139 ? 4.968 -0.185 12.343 1.00 92.81 139 THR A CA 1
ATOM 1127 C C . THR A 1 139 ? 6.162 0.473 13.030 1.00 92.81 139 THR A C 1
ATOM 1129 O O . THR A 1 139 ? 6.094 0.751 14.223 1.00 92.81 139 THR A O 1
ATOM 1132 N N . ALA A 1 140 ? 7.213 0.842 12.288 1.00 90.00 140 ALA A N 1
ATOM 1133 C CA . ALA A 1 140 ? 8.354 1.587 12.826 1.00 90.00 140 ALA A CA 1
ATOM 1134 C C . ALA A 1 140 ? 7.997 3.024 13.251 1.00 90.00 140 ALA A C 1
ATOM 1136 O O . ALA A 1 140 ? 8.759 3.665 13.974 1.00 90.00 140 ALA A 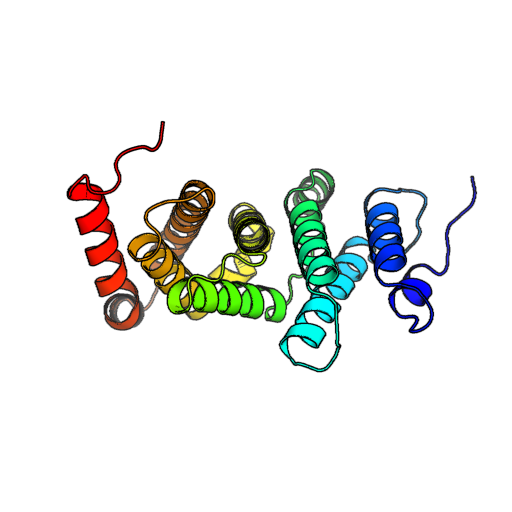O 1
ATOM 1137 N N . LYS A 1 141 ? 6.857 3.559 12.791 1.00 86.25 141 LYS A N 1
ATOM 1138 C CA . LYS A 1 141 ? 6.361 4.891 13.153 1.00 86.25 141 LYS A CA 1
ATOM 1139 C C . LYS A 1 141 ? 4.881 4.818 13.499 1.00 86.25 141 LYS A C 1
ATOM 1141 O O . LYS A 1 141 ? 4.036 4.990 12.625 1.00 86.25 141 LYS A O 1
ATOM 1146 N N . GLN A 1 142 ? 4.583 4.641 14.785 1.00 85.56 142 GLN A N 1
ATOM 1147 C CA . GLN A 1 142 ? 3.216 4.541 15.312 1.00 85.56 142 GLN A CA 1
ATOM 1148 C C . GLN A 1 142 ? 2.267 5.620 14.769 1.00 85.56 142 GLN A C 1
ATOM 1150 O O . GLN A 1 142 ? 1.145 5.305 14.389 1.00 85.56 142 GLN A O 1
ATOM 1155 N N . GLU A 1 143 ? 2.727 6.866 14.648 1.00 88.62 143 GLU A N 1
ATOM 1156 C CA . GLU A 1 143 ? 1.938 7.984 14.109 1.00 88.62 143 GLU A CA 1
ATOM 1157 C C . GLU A 1 143 ? 1.393 7.713 12.695 1.00 88.62 143 GLU A C 1
ATOM 1159 O O . GLU A 1 143 ? 0.263 8.093 12.384 1.00 88.62 143 GLU A O 1
ATOM 1164 N N . LEU A 1 144 ? 2.152 7.014 11.839 1.00 92.12 144 LEU A N 1
ATOM 1165 C CA . LEU A 1 144 ? 1.689 6.634 10.501 1.00 92.12 144 LEU A CA 1
ATOM 1166 C C . LEU A 1 144 ? 0.566 5.599 10.567 1.00 92.12 144 LEU A C 1
ATOM 1168 O O . LEU A 1 144 ? -0.385 5.701 9.791 1.00 92.12 144 LEU A O 1
ATOM 1172 N N . MET A 1 145 ? 0.674 4.628 11.479 1.00 94.56 145 MET A N 1
ATOM 1173 C CA . MET A 1 145 ? -0.344 3.597 11.686 1.00 94.56 145 MET A CA 1
ATOM 1174 C C . MET A 1 145 ? -1.630 4.189 12.266 1.00 94.56 145 MET A C 1
ATOM 1176 O O . MET A 1 145 ? -2.714 3.924 11.755 1.00 94.56 145 MET A O 1
ATOM 1180 N N . VAL A 1 146 ? -1.512 5.033 13.293 1.00 93.00 146 VAL A N 1
ATOM 1181 C CA . VAL A 1 146 ? -2.650 5.719 13.925 1.00 93.00 146 VAL A CA 1
ATOM 1182 C C . VAL A 1 146 ? -3.373 6.601 12.908 1.00 93.00 146 VAL A C 1
ATOM 1184 O O . VAL A 1 146 ? -4.595 6.532 12.785 1.00 93.00 146 VAL A O 1
ATOM 1187 N N . THR A 1 147 ? -2.620 7.378 12.122 1.00 93.31 147 THR A N 1
ATOM 1188 C CA . THR A 1 147 ? -3.193 8.210 11.055 1.00 93.31 147 THR A CA 1
ATOM 1189 C C . THR A 1 147 ? -3.919 7.354 10.022 1.00 93.31 147 THR A C 1
ATOM 1191 O O . THR A 1 147 ? -5.054 7.663 9.670 1.00 93.31 147 THR A O 1
ATOM 1194 N N . LEU A 1 148 ? -3.298 6.265 9.553 1.00 95.81 148 LEU A N 1
ATOM 1195 C CA . LEU A 1 148 ? -3.913 5.355 8.587 1.00 95.81 148 LEU A CA 1
ATOM 1196 C C . LEU A 1 148 ? -5.232 4.782 9.127 1.00 95.81 148 LEU A C 1
ATOM 1198 O O . LEU A 1 148 ? -6.258 4.889 8.460 1.00 95.81 148 LEU A O 1
ATOM 1202 N N . LEU A 1 149 ? -5.219 4.227 10.342 1.00 96.00 149 LEU A N 1
ATOM 1203 C CA . LEU A 1 149 ? -6.400 3.635 10.972 1.00 96.00 149 LEU A CA 1
ATOM 1204 C C . LEU A 1 149 ? -7.540 4.632 11.137 1.00 96.00 149 LEU A C 1
ATOM 1206 O O . LEU A 1 149 ? -8.674 4.324 10.778 1.00 96.00 149 LEU A O 1
ATOM 1210 N N . SER A 1 150 ? -7.240 5.837 11.625 1.00 95.00 150 SER A N 1
ATOM 1211 C CA . SER A 1 150 ? -8.243 6.891 11.775 1.00 95.00 150 SER A CA 1
ATOM 1212 C C . SER A 1 150 ? -8.941 7.178 10.441 1.00 95.00 150 SER A C 1
ATOM 1214 O O . SER A 1 150 ? -10.170 7.191 10.365 1.00 95.00 150 SER A O 1
ATOM 1216 N N . GLN A 1 151 ? -8.167 7.324 9.360 1.00 94.81 151 GLN A N 1
ATOM 1217 C CA . GLN A 1 151 ? -8.708 7.652 8.039 1.00 94.81 151 GLN A CA 1
ATOM 1218 C C . GLN A 1 151 ? -9.457 6.490 7.387 1.00 94.81 151 GLN A C 1
ATOM 1220 O O . GLN A 1 151 ? -10.473 6.723 6.732 1.00 94.81 151 GLN A O 1
ATOM 1225 N N . LEU A 1 152 ? -9.012 5.247 7.584 1.00 95.38 152 LEU A N 1
ATOM 1226 C CA . LEU A 1 152 ? -9.735 4.066 7.115 1.00 95.38 152 LEU A CA 1
ATOM 1227 C C . LEU A 1 152 ? -11.086 3.919 7.828 1.00 95.38 152 LEU A C 1
ATOM 1229 O O . LEU A 1 152 ? -12.106 3.752 7.164 1.00 95.38 152 LEU A O 1
ATOM 1233 N N . CYS A 1 153 ? -11.113 4.057 9.158 1.00 94.38 153 CYS A N 1
ATOM 1234 C CA . CYS A 1 153 ? -12.353 4.001 9.931 1.00 94.38 153 CYS A CA 1
ATOM 1235 C C . CYS A 1 153 ? -13.320 5.116 9.512 1.00 94.38 153 CYS A C 1
ATOM 1237 O O . CYS A 1 153 ? -14.495 4.846 9.275 1.00 94.38 153 CYS A O 1
ATOM 1239 N N . TRP A 1 154 ? -12.834 6.351 9.340 1.00 93.44 154 TRP A N 1
ATOM 1240 C CA . TRP A 1 154 ? -13.665 7.445 8.830 1.00 93.44 154 TRP A CA 1
ATOM 1241 C C . TRP A 1 154 ? -14.180 7.197 7.413 1.00 93.44 154 TRP A C 1
ATOM 1243 O O . TRP A 1 154 ? -15.338 7.502 7.133 1.00 93.44 154 TRP A O 1
ATOM 1253 N N . SER A 1 155 ? -13.347 6.631 6.538 1.00 91.88 155 SER A N 1
ATOM 1254 C CA . SER A 1 155 ? -13.764 6.249 5.187 1.00 91.88 155 SER A CA 1
ATOM 1255 C C . SER A 1 155 ? -14.903 5.236 5.246 1.00 91.88 155 SER A C 1
ATOM 1257 O O . SER A 1 155 ? -15.908 5.427 4.572 1.00 91.88 155 SER A O 1
ATOM 1259 N N . ALA A 1 156 ? -14.794 4.217 6.105 1.00 90.88 156 ALA A N 1
ATOM 1260 C CA . ALA A 1 156 ? -15.821 3.189 6.245 1.00 90.88 156 ALA A CA 1
ATOM 1261 C C . ALA A 1 156 ? -17.122 3.781 6.795 1.00 90.88 156 ALA A C 1
ATOM 1263 O O . ALA A 1 156 ? -18.193 3.499 6.279 1.00 90.88 156 ALA A O 1
ATOM 1264 N N . CYS A 1 157 ? -17.038 4.683 7.775 1.00 90.06 157 CYS A N 1
ATOM 1265 C CA . CYS A 1 157 ? -18.225 5.338 8.325 1.00 90.06 157 CYS A CA 1
ATOM 1266 C C . CYS A 1 157 ? -18.984 6.193 7.297 1.00 90.06 157 CYS A C 1
ATOM 1268 O O . CYS A 1 157 ? -20.197 6.334 7.402 1.00 90.06 157 CYS A O 1
ATOM 1270 N N . LYS A 1 158 ? -18.276 6.803 6.339 1.00 86.44 158 LYS A N 1
ATOM 1271 C CA . LYS A 1 158 ? -18.856 7.743 5.363 1.00 86.44 158 LYS A CA 1
ATOM 1272 C C . LYS A 1 158 ? -19.220 7.107 4.026 1.00 86.44 158 LYS A C 1
ATOM 1274 O O . LYS A 1 158 ? -19.962 7.714 3.262 1.00 86.44 158 LYS A O 1
ATOM 1279 N N . GLN A 1 159 ? -18.655 5.945 3.718 1.00 79.00 159 GLN A N 1
ATOM 1280 C CA . GLN A 1 159 ? -18.833 5.239 2.450 1.00 79.00 159 GLN A CA 1
ATOM 1281 C C . GLN A 1 159 ? -19.348 3.819 2.740 1.00 79.00 159 GLN A C 1
ATOM 1283 O O . GLN A 1 159 ? -18.608 2.856 2.533 1.00 79.00 159 GLN A O 1
ATOM 1288 N N . PRO A 1 160 ? -20.580 3.680 3.276 1.00 65.38 160 PRO A N 1
ATOM 1289 C CA . PRO A 1 160 ? -21.113 2.389 3.712 1.00 65.38 160 PRO A CA 1
ATOM 1290 C C . PRO A 1 160 ? -21.444 1.437 2.553 1.00 65.38 160 PRO A C 1
ATOM 1292 O O . PRO A 1 160 ? -21.621 0.240 2.758 1.00 65.38 160 PRO A O 1
ATOM 1295 N N . GLU A 1 161 ? -21.500 1.951 1.325 1.00 69.00 161 GLU A N 1
ATOM 1296 C CA . GLU A 1 161 ? -21.909 1.206 0.140 1.00 69.00 161 GLU A CA 1
ATOM 1297 C C . GLU A 1 161 ? -20.901 1.396 -1.001 1.00 69.00 161 GLU A C 1
ATOM 1299 O O . GLU A 1 161 ? -20.307 2.464 -1.169 1.00 69.00 161 GLU A O 1
ATOM 1304 N N . GLY A 1 162 ? -20.704 0.345 -1.801 1.00 73.19 162 GLY A N 1
ATOM 1305 C CA . GLY A 1 162 ? -19.887 0.377 -3.014 1.00 73.19 162 GLY A CA 1
ATOM 1306 C C . GLY A 1 162 ? -18.831 -0.725 -3.098 1.00 73.19 162 GLY A C 1
ATOM 1307 O O . GLY A 1 162 ? -18.458 -1.356 -2.111 1.00 73.19 162 GLY A O 1
ATOM 1308 N N . ALA A 1 163 ? -18.289 -0.924 -4.303 1.00 78.00 163 ALA A N 1
ATOM 1309 C CA . ALA A 1 163 ? -17.337 -1.998 -4.620 1.00 78.00 163 ALA A CA 1
ATOM 1310 C C . ALA A 1 163 ? -16.025 -1.956 -3.806 1.00 78.00 163 ALA A C 1
ATOM 1312 O O . ALA A 1 163 ? -15.267 -2.922 -3.779 1.00 78.00 163 ALA A O 1
ATOM 1313 N N . VAL A 1 164 ? -15.741 -0.833 -3.143 1.00 84.62 164 VAL A N 1
ATOM 1314 C CA . VAL A 1 164 ? -14.510 -0.597 -2.378 1.00 84.62 164 VAL A CA 1
ATOM 1315 C C . VAL A 1 164 ? -14.652 -1.016 -0.906 1.00 84.62 164 VAL A C 1
ATOM 1317 O O . VAL A 1 164 ? -13.649 -1.178 -0.216 1.00 84.62 164 VAL A O 1
ATOM 1320 N N . VAL A 1 165 ? -15.877 -1.236 -0.419 1.00 87.00 165 VAL A N 1
ATOM 1321 C CA . VAL A 1 165 ? -16.169 -1.509 0.999 1.00 87.00 165 VAL A CA 1
ATOM 1322 C C . VAL A 1 165 ? -15.440 -2.747 1.519 1.00 87.00 165 VAL A C 1
ATOM 1324 O O . VAL A 1 165 ? -14.769 -2.675 2.547 1.00 87.00 165 VAL A O 1
ATOM 1327 N N . ALA A 1 166 ? -15.521 -3.871 0.801 1.00 89.75 166 ALA A N 1
ATOM 1328 C CA . ALA A 1 166 ? -14.855 -5.109 1.212 1.00 89.75 166 ALA A CA 1
ATOM 1329 C C . ALA A 1 166 ? -13.338 -4.898 1.347 1.00 89.75 166 ALA A C 1
ATOM 1331 O O . ALA A 1 166 ? -12.743 -5.195 2.382 1.00 89.75 166 ALA A O 1
ATOM 1332 N N . GLN A 1 167 ? -12.739 -4.264 0.337 1.00 92.00 167 GLN A N 1
ATOM 1333 C CA . GLN A 1 167 ? -11.318 -3.934 0.319 1.00 92.00 167 GLN A CA 1
ATOM 1334 C C . GLN A 1 167 ? -10.923 -3.003 1.475 1.00 92.00 167 GLN A C 1
ATOM 1336 O O . GLN A 1 167 ? -9.844 -3.147 2.050 1.00 92.00 167 GLN A O 1
ATOM 1341 N N . LEU A 1 168 ? -11.783 -2.046 1.822 1.00 93.19 168 LEU A N 1
ATOM 1342 C CA . LEU A 1 168 ? -11.563 -1.124 2.928 1.00 93.19 168 LEU A CA 1
ATOM 1343 C C . LEU A 1 168 ? -11.545 -1.856 4.276 1.00 93.19 168 LEU A C 1
ATOM 1345 O O . LEU A 1 168 ? -10.631 -1.632 5.070 1.00 93.19 168 LEU A O 1
ATOM 1349 N N . PHE A 1 169 ? -12.494 -2.765 4.517 1.00 93.69 169 PHE A N 1
ATOM 1350 C CA . PHE A 1 169 ? -12.523 -3.569 5.742 1.00 93.69 169 PHE A CA 1
ATOM 1351 C C . PHE A 1 169 ? -11.346 -4.535 5.853 1.00 93.69 169 PHE A C 1
ATOM 1353 O O . PHE A 1 169 ? -10.798 -4.685 6.945 1.00 93.69 169 PHE A O 1
ATOM 1360 N N . GLU A 1 170 ? -10.899 -5.134 4.747 1.00 95.06 170 GLU A N 1
ATOM 1361 C CA . GLU A 1 170 ? -9.682 -5.953 4.741 1.00 95.06 170 GLU A CA 1
ATOM 1362 C C . GLU A 1 170 ? -8.461 -5.148 5.208 1.00 95.06 170 GLU A C 1
ATOM 1364 O O . GLU A 1 170 ? -7.691 -5.601 6.059 1.00 95.06 170 GLU A O 1
ATOM 1369 N N . VAL A 1 171 ? -8.302 -3.921 4.700 1.00 97.38 171 VAL A N 1
ATOM 1370 C CA . VAL A 1 171 ? -7.192 -3.043 5.092 1.00 97.38 171 VAL A CA 1
ATOM 1371 C C . VAL A 1 171 ? -7.338 -2.583 6.547 1.00 97.38 171 VAL A C 1
ATOM 1373 O O . VAL A 1 171 ? -6.340 -2.571 7.268 1.00 97.38 171 VAL A O 1
ATOM 1376 N N . ILE A 1 172 ? -8.555 -2.264 7.012 1.00 96.75 172 ILE A N 1
ATOM 1377 C CA . ILE A 1 172 ? -8.827 -1.946 8.428 1.00 96.75 172 ILE A CA 1
ATOM 1378 C C . ILE A 1 172 ? -8.404 -3.107 9.324 1.00 96.75 172 ILE A C 1
ATOM 1380 O O . ILE A 1 172 ? -7.693 -2.892 10.303 1.00 96.75 172 ILE A O 1
ATOM 1384 N N . HIS A 1 173 ? -8.799 -4.333 8.984 1.00 96.31 173 HIS A N 1
ATOM 1385 C CA . HIS A 1 173 ? -8.482 -5.519 9.770 1.00 96.31 173 HIS A CA 1
ATOM 1386 C C . HIS A 1 173 ? -6.966 -5.742 9.875 1.00 96.31 173 HIS A C 1
ATOM 1388 O O . HIS A 1 173 ? -6.439 -5.934 10.972 1.00 96.31 173 HIS A O 1
ATOM 1394 N N . LEU A 1 174 ? -6.242 -5.637 8.755 1.00 97.75 174 LEU A N 1
ATOM 1395 C CA . LEU A 1 174 ? -4.779 -5.730 8.741 1.00 97.75 174 LEU A CA 1
ATOM 1396 C C . LEU A 1 174 ? -4.123 -4.627 9.582 1.00 97.75 174 LEU A C 1
ATOM 1398 O O . LEU A 1 174 ? -3.241 -4.909 10.395 1.00 97.75 174 LEU A O 1
ATOM 1402 N N . ALA A 1 175 ? -4.551 -3.376 9.406 1.00 97.19 175 ALA A N 1
ATOM 1403 C CA . ALA A 1 175 ? -4.000 -2.236 10.131 1.00 97.19 175 ALA A CA 1
ATOM 1404 C C . ALA A 1 175 ? -4.261 -2.341 11.644 1.00 97.19 175 ALA A C 1
ATOM 1406 O O . ALA A 1 175 ? -3.365 -2.056 12.440 1.00 97.19 175 ALA A O 1
ATOM 1407 N N . LEU A 1 176 ? -5.446 -2.814 12.050 1.00 95.44 176 LEU A N 1
ATOM 1408 C CA . LEU A 1 176 ? -5.783 -3.061 13.453 1.00 95.44 176 LEU A CA 1
ATOM 1409 C C . LEU A 1 176 ? -4.899 -4.156 14.047 1.00 95.44 176 LEU A C 1
ATOM 1411 O O . LEU A 1 176 ? -4.366 -3.966 15.137 1.00 95.44 176 LEU A O 1
ATOM 1415 N N . GLY A 1 177 ? -4.687 -5.260 13.325 1.00 95.75 177 GLY A N 1
ATOM 1416 C CA . GLY A 1 177 ? -3.795 -6.335 13.763 1.00 95.75 177 GLY A CA 1
ATOM 1417 C C . GLY A 1 177 ? -2.380 -5.831 14.054 1.00 95.75 177 GLY A C 1
ATOM 1418 O O . GLY A 1 177 ? -1.835 -6.082 15.129 1.00 95.75 177 GLY A O 1
ATOM 1419 N N . HIS A 1 178 ? -1.810 -5.035 13.144 1.00 95.50 178 HIS A N 1
ATOM 1420 C CA . HIS A 1 178 ? -0.501 -4.414 13.371 1.00 95.50 178 HIS A CA 1
ATOM 1421 C C . HIS A 1 178 ? -0.511 -3.410 14.526 1.00 95.50 178 HIS A C 1
ATOM 1423 O O . HIS A 1 178 ? 0.432 -3.375 15.313 1.00 95.50 178 HIS A O 1
ATOM 1429 N N . TYR A 1 179 ? -1.559 -2.599 14.658 1.00 93.88 179 TYR A N 1
ATOM 1430 C CA . TYR A 1 179 ? -1.654 -1.625 15.743 1.00 93.88 179 TYR A CA 1
ATOM 1431 C C . TYR A 1 179 ? -1.767 -2.281 17.122 1.00 93.88 179 TYR A C 1
ATOM 1433 O O . TYR A 1 179 ? -1.137 -1.812 18.065 1.00 93.88 179 TYR A O 1
ATOM 1441 N N . LEU A 1 180 ? -2.486 -3.400 17.243 1.00 91.94 180 LEU A N 1
ATOM 1442 C CA . LEU A 1 180 ? -2.546 -4.176 18.484 1.00 91.94 180 LEU A CA 1
ATOM 1443 C C . LEU A 1 180 ? -1.163 -4.690 18.900 1.00 91.94 180 LEU A C 1
ATOM 1445 O O . LEU A 1 180 ? -0.811 -4.593 20.074 1.00 91.94 180 LEU A O 1
ATOM 1449 N N . LEU A 1 181 ? -0.352 -5.163 17.948 1.00 91.62 181 LEU A N 1
ATOM 1450 C CA . LEU A 1 181 ? 1.033 -5.561 18.223 1.00 91.62 181 LEU A CA 1
ATOM 1451 C C . LEU A 1 181 ? 1.883 -4.373 18.687 1.00 91.62 181 LEU A C 1
ATOM 1453 O O . LEU A 1 181 ? 2.638 -4.502 19.648 1.00 91.62 181 LEU A O 1
ATOM 1457 N N . ILE A 1 182 ? 1.726 -3.201 18.056 1.00 90.19 182 ILE A N 1
ATOM 1458 C CA . ILE A 1 182 ? 2.403 -1.971 18.495 1.00 90.19 182 ILE A CA 1
ATOM 1459 C C . ILE A 1 182 ? 2.011 -1.647 19.937 1.00 90.19 182 ILE A C 1
ATOM 1461 O O . ILE A 1 182 ? 2.895 -1.390 20.748 1.00 90.19 182 ILE A O 1
ATOM 1465 N N . LEU A 1 183 ? 0.715 -1.685 20.270 1.00 87.88 183 LEU A N 1
ATOM 1466 C CA . LEU A 1 183 ? 0.213 -1.415 21.620 1.00 87.88 183 LEU A CA 1
ATOM 1467 C C . LEU A 1 183 ? 0.788 -2.383 22.659 1.00 87.88 183 LEU A C 1
ATOM 1469 O O . LEU A 1 183 ? 1.204 -1.941 23.726 1.00 87.88 183 LEU A O 1
ATOM 1473 N N . GLN A 1 184 ? 0.858 -3.677 22.342 1.00 87.12 184 GLN A N 1
ATOM 1474 C CA . GLN A 1 184 ? 1.445 -4.692 23.225 1.00 87.12 184 GLN A CA 1
ATOM 1475 C C . GLN A 1 184 ? 2.944 -4.471 23.470 1.00 87.12 184 GLN A C 1
ATOM 1477 O O . GLN A 1 184 ? 3.460 -4.857 24.515 1.00 87.12 184 GLN A O 1
ATOM 1482 N N . GLN A 1 185 ? 3.640 -3.841 22.523 1.00 87.25 185 GLN A N 1
ATOM 1483 C CA . GLN A 1 185 ? 5.068 -3.530 22.609 1.00 87.25 185 GLN A CA 1
ATOM 1484 C C . GLN A 1 185 ? 5.350 -2.132 23.194 1.00 87.25 185 GLN A C 1
ATOM 1486 O O . GLN A 1 185 ? 6.516 -1.768 23.365 1.00 87.25 185 GLN A O 1
ATOM 1491 N N . GLN A 1 186 ? 4.325 -1.322 23.500 1.00 81.81 186 GLN A N 1
ATOM 1492 C CA . GLN A 1 186 ? 4.525 0.038 24.007 1.00 81.81 186 GLN A CA 1
ATOM 1493 C C . GLN A 1 186 ? 5.019 0.051 25.454 1.00 81.81 186 GLN A C 1
ATOM 1495 O O . GLN A 1 186 ? 4.312 -0.329 26.382 1.00 81.81 186 GLN A O 1
ATOM 1500 N N . VAL A 1 187 ? 6.202 0.633 25.654 1.00 81.94 187 VAL A N 1
ATOM 1501 C CA . VAL A 1 187 ? 6.772 0.873 26.990 1.00 81.94 187 VAL A CA 1
ATOM 1502 C C . VAL A 1 187 ? 6.052 2.024 27.715 1.00 81.94 187 VAL A C 1
ATOM 1504 O O . VAL A 1 187 ? 6.029 2.066 28.942 1.00 81.94 187 VAL A O 1
ATOM 1507 N N . ASN A 1 188 ? 5.437 2.961 26.977 1.00 85.62 188 ASN A N 1
ATOM 1508 C CA . ASN A 1 188 ? 4.722 4.107 27.546 1.00 85.62 188 ASN A CA 1
ATOM 1509 C C . ASN A 1 188 ? 3.207 4.044 27.255 1.00 85.62 188 ASN A C 1
ATOM 1511 O O . ASN A 1 188 ? 2.756 4.552 26.221 1.00 85.62 188 ASN A O 1
ATOM 1515 N N . PRO A 1 189 ? 2.391 3.512 28.183 1.00 80.56 189 PRO A N 1
ATOM 1516 C CA . PRO A 1 189 ? 0.948 3.384 27.984 1.00 80.56 189 PRO A CA 1
ATOM 1517 C C . PRO A 1 189 ? 0.224 4.736 27.886 1.00 80.56 189 PRO A C 1
ATOM 1519 O O . PRO A 1 189 ? -0.830 4.817 27.261 1.00 80.56 189 PRO A O 1
ATOM 1522 N N . ARG A 1 190 ? 0.788 5.827 28.434 1.00 84.81 190 ARG A N 1
ATOM 1523 C CA . ARG A 1 190 ? 0.177 7.167 28.335 1.00 84.81 190 ARG A CA 1
ATOM 1524 C C . ARG A 1 190 ? 0.211 7.704 26.908 1.00 84.81 190 ARG A C 1
ATOM 1526 O O . ARG A 1 190 ? -0.751 8.332 26.479 1.00 84.81 190 ARG A O 1
ATOM 1533 N N . ARG A 1 191 ? 1.291 7.433 26.165 1.00 82.88 191 ARG A N 1
ATOM 1534 C CA . ARG A 1 191 ? 1.399 7.821 24.749 1.00 82.88 191 ARG A CA 1
ATOM 1535 C C . ARG A 1 191 ? 0.373 7.072 23.904 1.00 82.88 191 ARG A C 1
ATOM 1537 O O . ARG A 1 191 ? -0.354 7.692 23.140 1.00 82.88 191 ARG A O 1
ATOM 1544 N N . ALA A 1 192 ? 0.271 5.758 24.102 1.00 81.00 192 ALA A N 1
ATOM 1545 C CA . ALA A 1 192 ? -0.742 4.932 23.453 1.00 81.00 192 ALA A CA 1
ATOM 1546 C C . ALA A 1 192 ? -2.167 5.432 23.741 1.00 81.00 192 ALA A C 1
ATOM 1548 O O . ALA A 1 192 ? -2.959 5.607 22.820 1.00 81.00 192 ALA A O 1
ATOM 1549 N N . PHE A 1 193 ? -2.476 5.722 25.007 1.00 83.81 193 PHE A N 1
ATOM 1550 C CA . PHE A 1 193 ? -3.774 6.263 25.405 1.00 83.81 193 PHE A CA 1
ATOM 1551 C C . PHE A 1 193 ? -4.068 7.630 24.766 1.00 83.81 193 PHE A C 1
ATOM 1553 O O . PHE A 1 193 ? -5.186 7.864 24.304 1.00 83.81 193 PHE A O 1
ATOM 1560 N N . GLY A 1 194 ? -3.070 8.516 24.693 1.00 86.81 194 GLY A N 1
ATOM 1561 C CA . GLY A 1 194 ? -3.192 9.808 24.017 1.00 86.81 194 GLY A CA 1
ATOM 1562 C C . GLY A 1 194 ? -3.540 9.657 22.535 1.00 86.81 194 GLY A C 1
ATOM 1563 O O . GLY A 1 194 ? -4.501 10.263 22.072 1.00 86.81 194 GLY A O 1
ATOM 1564 N N . ASP A 1 195 ? -2.842 8.779 21.813 1.00 85.56 195 ASP A N 1
ATOM 1565 C CA . ASP A 1 195 ? -3.112 8.530 20.391 1.00 85.56 195 ASP A CA 1
ATOM 1566 C C . ASP A 1 195 ? -4.510 7.933 20.162 1.00 85.56 195 ASP A C 1
ATOM 1568 O O . ASP A 1 195 ? -5.225 8.337 19.239 1.00 85.56 195 ASP A O 1
ATOM 1572 N N . VAL A 1 196 ? -4.927 6.986 21.014 1.00 84.69 196 VAL A N 1
ATOM 1573 C CA . VAL A 1 196 ? -6.267 6.390 20.935 1.00 84.69 196 VAL A CA 1
ATOM 1574 C C . VAL A 1 196 ? -7.330 7.456 21.152 1.00 84.69 196 VAL A C 1
ATOM 1576 O O . VAL A 1 196 ? -8.229 7.591 20.326 1.00 84.69 196 VAL A O 1
ATOM 1579 N N . THR A 1 197 ? -7.236 8.221 22.237 1.00 87.88 197 THR A N 1
ATOM 1580 C CA . THR A 1 197 ? -8.258 9.217 22.585 1.00 87.88 197 THR A CA 1
ATOM 1581 C C . THR A 1 197 ? -8.311 10.371 21.587 1.00 87.88 197 THR A C 1
ATOM 1583 O O . THR A 1 197 ? -9.406 10.806 21.241 1.00 87.88 197 THR A O 1
ATOM 1586 N N . ALA A 1 198 ? -7.166 10.812 21.058 1.00 89.75 198 ALA A N 1
ATOM 1587 C CA . ALA A 1 198 ? -7.100 11.911 20.099 1.00 89.75 198 ALA A CA 1
ATOM 1588 C C . ALA A 1 198 ? -7.565 11.530 18.683 1.00 89.75 198 ALA A C 1
ATOM 1590 O O . ALA A 1 198 ? -8.132 12.372 17.985 1.00 89.75 198 ALA A O 1
ATOM 1591 N N . HIS A 1 199 ? -7.314 10.295 18.228 1.00 91.19 199 HIS A N 1
ATOM 1592 C CA . HIS A 1 199 ? -7.442 9.966 16.800 1.00 91.19 199 HIS A CA 1
ATOM 1593 C C . HIS A 1 199 ? -8.288 8.737 16.474 1.00 91.19 199 HIS A C 1
ATOM 1595 O O . HIS A 1 199 ? -8.834 8.674 15.369 1.00 91.19 199 HIS A O 1
ATOM 1601 N N . LEU A 1 200 ? -8.397 7.760 17.378 1.00 93.06 200 LEU A N 1
ATOM 1602 C CA . LEU A 1 200 ? -9.031 6.469 17.082 1.00 93.06 200 LEU A CA 1
ATOM 1603 C C . LEU A 1 200 ? -10.360 6.264 17.806 1.00 93.06 200 LEU A C 1
ATOM 1605 O O . LEU A 1 200 ? -11.239 5.605 17.260 1.00 93.06 200 LEU A O 1
ATOM 1609 N N . LEU A 1 201 ? -10.542 6.842 18.995 1.00 92.00 201 LEU A N 1
ATOM 1610 C CA . LEU A 1 201 ? -11.711 6.598 19.837 1.00 92.00 201 LEU A CA 1
ATOM 1611 C C . LEU A 1 201 ? -13.009 6.937 19.101 1.00 92.00 201 LEU A C 1
ATOM 1613 O O . LEU A 1 201 ? -13.870 6.076 18.943 1.00 92.00 201 LEU A O 1
ATOM 1617 N N . GLN A 1 202 ? -13.125 8.168 18.601 1.00 93.25 202 GLN A N 1
ATOM 1618 C CA . GLN A 1 202 ? -14.318 8.614 17.885 1.00 93.25 202 GLN A CA 1
ATOM 1619 C C . GLN A 1 202 ? -14.606 7.780 16.622 1.00 93.25 202 GLN A C 1
ATOM 1621 O O . GLN A 1 202 ? -15.700 7.216 16.550 1.00 93.25 202 GLN A O 1
ATOM 1626 N N . PRO A 1 203 ? -13.688 7.639 15.640 1.00 92.50 203 PRO A N 1
ATOM 1627 C CA . PRO A 1 203 ? -13.997 6.877 14.431 1.00 92.50 203 PRO A CA 1
ATOM 1628 C C . PRO A 1 203 ? -14.260 5.391 14.705 1.00 92.50 203 PRO A C 1
ATOM 1630 O O . PRO A 1 203 ? -15.113 4.805 14.045 1.00 92.50 203 PRO A O 1
ATOM 1633 N N . CYS A 1 204 ? -13.603 4.776 15.694 1.00 92.81 204 CYS A N 1
ATOM 1634 C CA . CYS A 1 204 ? -13.876 3.384 16.062 1.00 92.81 204 CYS A CA 1
ATOM 1635 C C . CYS A 1 204 ? -15.245 3.208 16.734 1.00 92.81 204 CYS A C 1
ATOM 1637 O O . CYS A 1 204 ? -15.926 2.221 16.463 1.00 92.81 204 CYS A O 1
ATOM 1639 N N . LEU A 1 205 ? -15.671 4.145 17.591 1.00 92.12 205 LEU A N 1
ATOM 1640 C CA . LEU A 1 205 ? -17.002 4.103 18.208 1.00 92.12 205 LEU A CA 1
ATOM 1641 C C . LEU A 1 205 ? -18.109 4.269 17.165 1.00 92.12 205 LEU A C 1
ATOM 1643 O O . LEU A 1 205 ? -19.076 3.509 17.187 1.00 92.12 205 LEU A O 1
ATOM 1647 N N . VAL A 1 206 ? -17.945 5.211 16.231 1.00 91.12 206 VAL A N 1
ATOM 1648 C CA . VAL A 1 206 ? -18.893 5.403 15.123 1.00 91.12 206 VAL A CA 1
ATOM 1649 C C . VAL A 1 206 ? -18.938 4.156 14.244 1.00 91.12 206 VAL A C 1
ATOM 1651 O O . VAL A 1 206 ? -20.023 3.641 13.984 1.00 91.12 206 VAL A O 1
ATOM 1654 N N . LEU A 1 207 ? -17.780 3.613 13.851 1.00 91.00 207 LEU A N 1
ATOM 1655 C CA . LEU A 1 207 ? -17.720 2.399 13.037 1.00 91.00 207 LEU A CA 1
ATOM 1656 C C . LEU A 1 207 ? -18.409 1.223 13.736 1.00 91.00 207 LEU A C 1
ATOM 1658 O O . LEU A 1 207 ? -19.227 0.539 13.129 1.00 91.00 207 LEU A O 1
ATOM 1662 N N . ARG A 1 208 ? -18.134 1.019 15.030 1.00 91.25 208 ARG A N 1
ATOM 1663 C CA . ARG A 1 208 ? -18.789 -0.020 15.835 1.00 91.25 208 ARG A CA 1
ATOM 1664 C C . ARG A 1 208 ? -20.300 0.177 15.888 1.00 91.25 208 ARG A C 1
ATOM 1666 O O . ARG A 1 208 ? -21.029 -0.793 15.714 1.00 91.25 208 ARG A O 1
ATOM 1673 N N . HIS A 1 209 ? -20.764 1.404 16.118 1.00 89.56 209 HIS A N 1
ATOM 1674 C CA . HIS A 1 209 ? -22.190 1.714 16.146 1.00 89.56 209 HIS A CA 1
ATOM 1675 C C . HIS A 1 209 ? -22.866 1.365 14.816 1.00 89.56 209 HIS A C 1
ATOM 1677 O O . HIS A 1 209 ? -23.883 0.678 14.824 1.00 89.56 209 HIS A O 1
ATOM 1683 N N . LEU A 1 210 ? -22.270 1.755 13.684 1.00 87.00 210 LEU A N 1
ATOM 1684 C CA . LEU A 1 210 ? -22.808 1.440 12.358 1.00 87.00 210 LEU A CA 1
ATOM 1685 C C . LEU A 1 210 ? -22.830 -0.074 12.093 1.00 87.00 210 LEU A C 1
ATOM 1687 O O . LEU A 1 210 ? -23.830 -0.596 11.611 1.00 87.00 210 LEU A O 1
ATOM 1691 N N . LEU A 1 211 ? -21.766 -0.794 12.462 1.00 86.81 211 LEU A N 1
ATOM 1692 C CA . LEU A 1 211 ? -21.703 -2.252 12.316 1.00 86.81 211 LEU A CA 1
ATOM 1693 C C . LEU A 1 211 ? -22.736 -2.981 13.191 1.00 86.81 211 LEU A C 1
ATOM 1695 O O . LEU A 1 211 ? -23.289 -3.991 12.772 1.00 86.81 211 LEU A O 1
ATOM 1699 N N . SER A 1 212 ? -23.006 -2.488 14.405 1.00 85.62 212 SER A N 1
ATOM 1700 C CA . SER A 1 212 ? -24.010 -3.072 15.310 1.00 85.62 212 SER A CA 1
ATOM 1701 C C . SER A 1 212 ? -25.447 -2.674 14.965 1.00 85.62 212 SER A C 1
ATOM 1703 O O . SER A 1 212 ? -26.369 -3.422 15.270 1.00 85.62 212 SER A O 1
ATOM 1705 N N . GLY A 1 213 ? -25.647 -1.508 14.347 1.00 74.62 213 GLY A N 1
ATOM 1706 C CA . GLY A 1 213 ? -26.963 -0.962 14.010 1.00 74.62 213 GLY A CA 1
ATOM 1707 C C . GLY A 1 213 ? -27.623 -1.577 12.773 1.00 74.62 213 GLY A C 1
ATOM 1708 O O . GLY A 1 213 ? -28.734 -1.183 12.438 1.00 74.62 213 GLY A O 1
ATOM 1709 N N . GLY A 1 214 ? -26.960 -2.509 12.076 1.00 61.28 214 GLY A N 1
ATOM 1710 C CA . GLY A 1 214 ? -27.519 -3.185 10.899 1.00 61.28 214 GLY A CA 1
ATOM 1711 C C . GLY A 1 214 ? -27.707 -2.289 9.668 1.00 61.28 214 GLY A C 1
ATOM 1712 O O . GLY A 1 214 ? -28.319 -2.722 8.699 1.00 61.28 214 GLY A O 1
ATOM 1713 N N . THR A 1 215 ? -27.173 -1.062 9.672 1.00 59.97 215 THR A N 1
ATOM 1714 C CA . THR A 1 215 ? -27.250 -0.123 8.536 1.00 59.97 215 THR A CA 1
ATOM 1715 C C . THR A 1 215 ? -26.380 -0.535 7.348 1.00 59.97 215 THR A C 1
ATOM 1717 O O . THR A 1 215 ? -26.532 0.005 6.261 1.00 59.97 215 THR A O 1
ATOM 1720 N N . TRP A 1 216 ? -25.499 -1.519 7.533 1.00 60.56 216 TRP A N 1
ATOM 1721 C CA . TRP A 1 216 ? -24.754 -2.183 6.466 1.00 60.56 216 TRP A CA 1
ATOM 1722 C C . TRP A 1 216 ? -25.560 -3.383 5.957 1.00 60.56 216 TRP A C 1
ATOM 1724 O O . TRP A 1 216 ? -25.191 -4.539 6.170 1.00 60.56 216 TRP A O 1
ATOM 1734 N N . THR A 1 217 ? -26.714 -3.131 5.344 1.00 49.09 217 THR A N 1
ATOM 1735 C CA . THR A 1 217 ? -27.458 -4.186 4.650 1.00 49.09 217 THR A CA 1
ATOM 1736 C C . THR A 1 217 ? -26.648 -4.652 3.449 1.00 49.09 217 THR A C 1
ATOM 1738 O O . THR A 1 217 ? -26.238 -3.842 2.620 1.00 49.09 217 THR A O 1
ATOM 1741 N N . GLN A 1 218 ? -26.395 -5.959 3.377 1.00 43.75 218 GLN A N 1
ATOM 1742 C CA . GLN A 1 218 ? -25.668 -6.583 2.280 1.00 43.75 218 GLN A CA 1
ATOM 1743 C C . GLN A 1 218 ? -26.310 -6.210 0.940 1.00 43.75 218 GLN A C 1
ATOM 1745 O O . GLN A 1 21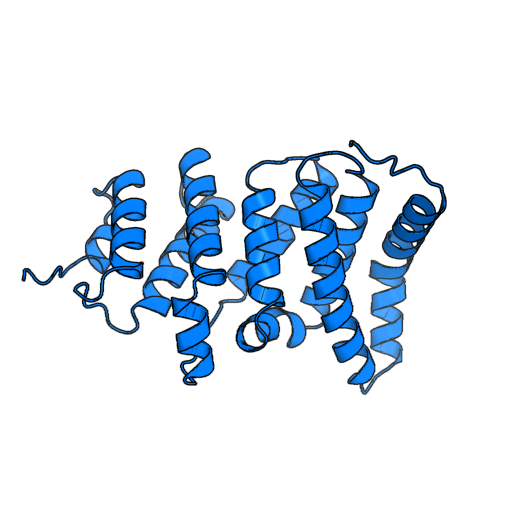8 ? -27.447 -6.591 0.668 1.00 43.75 218 GLN A O 1
ATOM 1750 N N . ALA A 1 219 ? -25.571 -5.494 0.095 1.00 39.72 219 ALA A N 1
ATOM 1751 C CA . ALA A 1 219 ? -25.784 -5.603 -1.338 1.00 39.72 219 ALA A CA 1
ATOM 1752 C C . ALA A 1 219 ? -25.371 -7.035 -1.710 1.00 39.72 219 ALA A C 1
ATOM 1754 O O . ALA A 1 219 ? -24.180 -7.354 -1.706 1.00 39.72 219 ALA A O 1
ATOM 1755 N N . GLY A 1 220 ? -26.376 -7.902 -1.858 1.00 34.56 220 GLY A N 1
ATOM 1756 C CA . GLY A 1 220 ? -26.223 -9.265 -2.368 1.00 34.56 220 GLY A CA 1
ATOM 1757 C C . GLY A 1 220 ? -25.733 -9.293 -3.808 1.00 34.56 220 GLY A C 1
ATOM 1758 O O . GLY A 1 220 ? -25.932 -8.285 -4.526 1.00 34.56 220 GLY A O 1
#

Sequence (220 aa):
AAVYSGISLKLKSKTTSWEDKLKLAHFAWISHQCFLPNKEQVLLDWARQSLVAFYKKKLELKEDIVERLWIYIDNILHSRKLQNLLKNGKTINLQISLVKIINERITEFSLRGSQRNICAVLRCCQGILSTPALAVIYTAKQELMVTLLSQLCWSACKQPEGAVVAQLFEVIHLALGHYLLILQQQVNPRRAFGDVTAHLLQPCLVLRHLLSGGTWTQAG

InterPro domains:
  IPR052609 Ribosome Biogenesis Regulator [PTHR15682] (4-212)